Protein AF-A0A7S1MKC7-F1 (afdb_monomer_lite)

Foldseek 3Di:
DVQQVVQACVVQVVPPVHDQPDKDWDWDAPDPVFGKTKIWIDGPNHGDRQKIKIWGDDPDPDIHIHIGGWLVSHDDPVCPVVVVVPDGPVPPPPVVSLCVNLPDDDDDDDDAPLVVAPPVCNVVCVVVVHDHDPDDDPVVPDDDDDPVPVVVVVVLVVLLVVLQVQLVVCVVVLVLVSSLVSLVVSLVSVSNDPDDPLPCNLVSLLSNLVSCLSVLVLVSSLVSLVVSCSSPVLALSSLQSNLSSCVSVVVNVSSVVSNVSSVVSVVVVVVVVVD

pLDDT: mean 81.67, std 14.2, range [39.19, 98.0]

Secondary structure (DSSP, 8-state):
-HHHHHHHHHHHT--TTS----EEEEEEEEETTTTEEEEEEEETTEEEEEEEEEEEEETTTEEEEEEE--GGG---SSSTTGGG--S-GGGS-HHHHHHHHHSPPPPPP---GGGGS-GGGHHHHHHTT--------GGGT-SS-SSSHHHHHHHHHHHHHHHHHHHHHHHHTT-HHHHHHHHHHHHHHHTT--SS-GGGHHHHHHHHHHHHHHTT-HHHHHHHHHHHHHH-TT-HHHHHHHHHHHHHTT-HHHHHHHHHHHHHHHHHHHHHTT-

Sequence (275 aa):
FWSAKEAFVKARGDGLGFELNRAEFMFVCQDEAIPTYVATVAVDGKRTPQWRCFQERLGENHWATVARGPTDDVVDAYGEFTRTLTRPTSTIPFNIWEEELFKESPRFQVVPVGFLVPADDVPGFVATGGIPWAGPTESDATDVRVRTESEARLEIEKEISRLEEKGKEHLQQKEFVQALRCYTSALDLTQQDIRGAPSKRYHLFCKQAVCHLEMQDFESALVDANKALEIDEGNAEAYFQRGRALEGLGIYAQALESLQQARQRKRDDHGAASR

InterPro domains:
  IPR011990 Tetratricopeptide-like helical domain superfamily [G3DSA:1.25.40.10] (157-275)
  IPR011990 Tetratricopeptide-like helical domain superfamily [SSF48452] (163-270)
  IPR019734 Tetratricopeptide repeat [PF13181] (236-262)
  IPR019734 Tetratricopeptide repeat [PS50005] (236-269)
  IPR019734 Tetratricopeptide repeat [SM00028] (160-193)
  IPR019734 Tetratricopeptide repeat [SM00028] (202-235)
  IPR019734 Tetratricopeptide repeat [SM00028] (236-269)
  IPR037143 4'-phosphopantetheinyl transferase domain superfamily [G3DSA:3.90.470.20] (1-69)
  IPR037143 4'-phosphopantetheinyl transferase domain superfamily [SSF56214] (1-67)
  IPR051982 Ciliary Assembly and Mitochondrial Import [PTHR45984] (148-261)

Structure (mmCIF, N/CA/C/O backbone):
data_AF-A0A7S1MKC7-F1
#
_entry.id   AF-A0A7S1MKC7-F1
#
loop_
_atom_site.group_PDB
_atom_site.id
_atom_site.type_symbol
_atom_site.label_atom_id
_atom_site.label_alt_id
_atom_site.label_comp_id
_atom_site.label_asym_id
_atom_site.label_entity_id
_atom_site.label_seq_id
_atom_site.pdbx_PDB_ins_code
_atom_site.Cartn_x
_atom_site.Cartn_y
_atom_site.Cartn_z
_atom_site.occupancy
_atom_site.B_iso_or_equiv
_atom_site.auth_seq_id
_atom_site.auth_comp_id
_atom_site.auth_asym_id
_atom_site.auth_atom_id
_atom_site.pdbx_PDB_model_num
ATOM 1 N N . PHE A 1 1 ? -1.694 1.819 -20.627 1.00 73.19 1 PHE A N 1
ATOM 2 C CA . PHE A 1 1 ? -3.052 1.228 -20.525 1.00 73.19 1 PHE A CA 1
ATOM 3 C C . PHE A 1 1 ? -3.112 -0.230 -20.971 1.00 73.19 1 PHE A C 1
ATOM 5 O O . PHE A 1 1 ? -3.183 -1.080 -20.095 1.00 73.19 1 PHE A O 1
ATOM 12 N N . TRP A 1 2 ? -3.050 -0.556 -22.273 1.00 85.69 2 TRP A N 1
ATOM 13 C CA . TRP A 1 2 ? -3.208 -1.950 -22.737 1.00 85.69 2 TRP A CA 1
ATOM 14 C C . TRP A 1 2 ? -2.182 -2.917 -22.126 1.00 85.69 2 TRP A C 1
ATOM 16 O O . TRP A 1 2 ? -2.553 -3.981 -21.646 1.00 85.69 2 TRP A O 1
ATOM 26 N N . SER A 1 3 ? -0.911 -2.509 -22.040 1.00 89.94 3 SER A N 1
ATOM 27 C CA . SER A 1 3 ? 0.148 -3.317 -21.419 1.00 89.94 3 SER A CA 1
ATOM 28 C C . SER A 1 3 ? -0.103 -3.627 -19.938 1.00 89.94 3 SER A C 1
ATOM 30 O O . SER A 1 3 ? 0.253 -4.708 -19.487 1.00 89.94 3 SER A O 1
ATOM 32 N N . ALA A 1 4 ? -0.743 -2.723 -19.187 1.00 90.12 4 ALA A N 1
ATOM 33 C CA . ALA A 1 4 ? -1.075 -2.944 -17.778 1.00 90.12 4 ALA A CA 1
ATOM 34 C C . ALA A 1 4 ? -2.212 -3.951 -17.611 1.00 90.12 4 ALA A C 1
ATOM 36 O O . ALA A 1 4 ? -2.109 -4.851 -16.783 1.00 90.12 4 ALA A O 1
ATOM 37 N N . LYS A 1 5 ? -3.244 -3.857 -18.459 1.00 90.56 5 LYS A N 1
ATOM 38 C CA . LYS A 1 5 ? -4.303 -4.866 -18.534 1.00 90.56 5 LYS A CA 1
ATOM 39 C C . LYS A 1 5 ? -3.722 -6.240 -18.875 1.00 90.56 5 LYS A C 1
ATOM 41 O O . LYS A 1 5 ? -4.001 -7.197 -18.168 1.00 90.56 5 LYS A O 1
ATOM 46 N N . GLU A 1 6 ? -2.869 -6.333 -19.893 1.00 91.38 6 GLU A N 1
ATOM 47 C CA . GLU A 1 6 ? -2.219 -7.595 -20.269 1.00 91.38 6 GLU A CA 1
ATOM 48 C C . GLU A 1 6 ? -1.323 -8.157 -19.158 1.00 91.38 6 GLU A C 1
ATOM 50 O O . GLU A 1 6 ? -1.375 -9.351 -18.882 1.00 91.38 6 GLU A O 1
ATOM 55 N N . ALA A 1 7 ? -0.525 -7.314 -18.499 1.00 92.19 7 ALA A N 1
ATOM 56 C CA . ALA A 1 7 ? 0.330 -7.745 -17.397 1.00 92.19 7 ALA A CA 1
ATOM 57 C C . ALA A 1 7 ? -0.492 -8.258 -16.204 1.00 92.19 7 ALA A C 1
ATOM 59 O O . ALA A 1 7 ? -0.194 -9.326 -15.679 1.00 92.19 7 ALA A O 1
ATOM 60 N N . PHE A 1 8 ? -1.540 -7.530 -15.808 1.00 92.06 8 PHE A N 1
ATOM 61 C CA . PHE A 1 8 ? -2.418 -7.893 -14.693 1.00 92.06 8 PHE A CA 1
ATOM 62 C C . PHE A 1 8 ? -3.155 -9.214 -14.942 1.00 92.06 8 PHE A C 1
ATOM 64 O O . PHE A 1 8 ? -3.084 -10.125 -14.123 1.00 92.06 8 PHE A O 1
ATOM 71 N N . VAL A 1 9 ? -3.793 -9.343 -16.108 1.00 90.06 9 VAL A N 1
ATOM 72 C CA . VAL A 1 9 ? -4.540 -10.542 -16.518 1.00 90.06 9 VAL A CA 1
ATOM 73 C C . VAL A 1 9 ? -3.622 -11.765 -16.581 1.00 90.06 9 VAL A C 1
ATOM 75 O O . VAL A 1 9 ? -3.964 -12.824 -16.061 1.00 90.06 9 VAL A O 1
ATOM 78 N N . LYS A 1 10 ? -2.418 -11.620 -17.153 1.00 89.19 10 LYS A N 1
ATOM 79 C CA . LYS A 1 10 ? -1.430 -12.711 -17.214 1.00 89.19 10 LYS A CA 1
ATOM 80 C C . LYS A 1 10 ? -0.893 -13.096 -15.842 1.00 89.19 10 LYS A C 1
ATOM 82 O O . LYS A 1 10 ? -0.708 -14.280 -15.593 1.00 89.19 10 LYS A O 1
ATOM 87 N N . ALA A 1 11 ? -0.644 -12.121 -14.970 1.00 89.69 11 ALA A N 1
ATOM 88 C CA . ALA A 1 11 ? -0.171 -12.383 -13.615 1.00 89.69 11 ALA A CA 1
ATOM 89 C C . ALA A 1 11 ? -1.221 -13.120 -12.771 1.00 89.69 11 ALA A C 1
ATOM 91 O O . ALA A 1 11 ? -0.857 -13.966 -11.960 1.00 89.69 11 ALA A O 1
ATOM 92 N N . ARG A 1 12 ? -2.510 -12.829 -12.983 1.00 88.44 12 ARG A N 1
ATOM 93 C CA . ARG A 1 12 ? -3.622 -13.538 -12.338 1.00 88.44 12 ARG A CA 1
ATOM 94 C C . ARG A 1 12 ? -3.949 -14.876 -12.981 1.00 88.44 12 ARG A C 1
ATOM 96 O O . ARG A 1 12 ? -4.497 -15.723 -12.302 1.00 88.44 12 ARG A O 1
ATOM 103 N N . GLY A 1 13 ? -3.636 -15.078 -14.258 1.00 83.75 13 GLY A N 1
ATOM 104 C CA . GLY A 1 13 ? -4.074 -16.268 -14.991 1.00 83.75 13 GLY A CA 1
ATOM 105 C C . GLY A 1 13 ? -5.531 -16.193 -15.463 1.00 83.75 13 GLY A C 1
ATOM 106 O O . GLY A 1 13 ? -6.111 -17.217 -15.821 1.00 83.75 13 GLY A O 1
ATOM 107 N N . ASP A 1 14 ? -6.111 -14.987 -15.527 1.00 79.69 14 ASP A N 1
ATOM 108 C CA . ASP A 1 14 ? -7.452 -14.739 -16.069 1.00 79.69 14 ASP A CA 1
ATOM 109 C C . ASP A 1 14 ? -7.441 -14.990 -17.600 1.00 79.69 14 ASP A C 1
ATOM 111 O O . ASP A 1 14 ? -7.317 -14.085 -18.422 1.00 79.69 14 ASP A O 1
ATOM 115 N N . GLY A 1 15 ? -7.453 -16.259 -18.011 1.00 66.81 15 GLY A N 1
ATOM 116 C CA . GLY A 1 15 ? -7.482 -16.671 -19.415 1.00 66.81 15 GLY A CA 1
ATOM 117 C C . GLY A 1 15 ? -8.884 -16.592 -20.028 1.00 66.81 15 GLY A C 1
ATOM 118 O O . GLY A 1 15 ? -9.810 -16.023 -19.463 1.00 66.81 15 GLY A O 1
ATOM 119 N N . LEU A 1 16 ? -9.082 -17.258 -21.171 1.00 58.31 16 LEU A N 1
ATOM 120 C CA . LEU A 1 16 ? -10.383 -17.331 -21.866 1.00 58.31 16 LEU A CA 1
ATOM 121 C C . LEU A 1 16 ? -11.520 -17.972 -21.037 1.00 58.31 16 LEU A C 1
ATOM 123 O O . LEU A 1 16 ? -12.669 -17.930 -21.465 1.00 58.31 16 LEU A O 1
ATOM 127 N N . GLY A 1 17 ? -11.208 -18.597 -19.896 1.00 55.75 17 GLY A N 1
ATOM 128 C CA . GLY A 1 17 ? -12.168 -19.294 -19.033 1.00 55.75 17 GLY A CA 1
ATOM 129 C C . GLY A 1 17 ? -12.668 -18.498 -17.823 1.00 55.75 17 GLY A C 1
ATOM 130 O O . GLY A 1 17 ? -13.552 -18.992 -17.129 1.00 55.75 17 GLY A O 1
ATOM 131 N N . PHE A 1 18 ? -12.127 -17.303 -17.558 1.00 60.66 18 PHE A N 1
ATOM 132 C CA . PHE A 1 18 ? -12.516 -16.471 -16.416 1.00 60.66 18 PHE A CA 1
ATOM 133 C C . PHE A 1 18 ? -12.907 -15.071 -16.891 1.00 60.66 18 PHE A C 1
ATOM 135 O O . PHE A 1 18 ? -12.128 -14.376 -17.541 1.00 60.66 18 PHE A O 1
ATOM 142 N N . GLU A 1 19 ? -14.143 -14.664 -16.598 1.00 62.50 19 GLU A N 1
ATOM 143 C CA . GLU A 1 19 ? -14.672 -13.370 -17.029 1.00 62.50 19 GLU A CA 1
ATOM 144 C C . GLU A 1 19 ? -14.185 -12.248 -16.102 1.00 62.50 19 GLU A C 1
ATOM 146 O O . GLU A 1 19 ? -14.662 -12.089 -14.980 1.00 62.50 19 GLU A O 1
ATOM 151 N N . LEU A 1 20 ? -13.244 -11.439 -16.593 1.00 73.69 20 LEU A N 1
ATOM 152 C CA . LEU A 1 20 ? -12.899 -10.143 -16.009 1.00 73.69 20 LEU A CA 1
ATOM 153 C C . LEU A 1 20 ? -13.753 -9.057 -16.679 1.00 73.69 20 LEU A C 1
ATOM 155 O O . LEU A 1 20 ? -13.438 -8.610 -17.783 1.00 73.69 20 LEU A O 1
ATOM 159 N N . ASN A 1 21 ? -14.831 -8.633 -16.016 1.00 79.81 21 ASN A N 1
ATOM 160 C CA . ASN A 1 21 ? -15.791 -7.679 -16.582 1.00 79.81 21 ASN A CA 1
ATOM 161 C C . ASN A 1 21 ? -15.216 -6.261 -16.690 1.00 79.81 21 ASN A C 1
ATOM 163 O O . ASN A 1 21 ? -15.294 -5.633 -17.750 1.00 79.81 21 ASN A O 1
ATOM 167 N N . ARG A 1 22 ? -14.625 -5.742 -15.606 1.00 85.31 22 ARG A N 1
ATOM 168 C CA . ARG A 1 22 ? -14.012 -4.409 -15.588 1.00 85.31 22 ARG A CA 1
ATOM 169 C C . ARG A 1 22 ? -12.753 -4.385 -14.732 1.00 85.31 22 ARG A C 1
ATOM 171 O O . ARG A 1 22 ? -12.793 -4.690 -13.545 1.00 85.31 22 ARG A O 1
ATOM 178 N N . ALA A 1 23 ? -11.658 -3.912 -15.321 1.00 89.25 23 ALA A N 1
ATOM 179 C CA . ALA A 1 23 ? -10.443 -3.544 -14.602 1.00 89.25 23 ALA A CA 1
ATOM 180 C C . ALA A 1 23 ? -10.098 -2.077 -14.870 1.00 89.25 23 ALA A C 1
ATO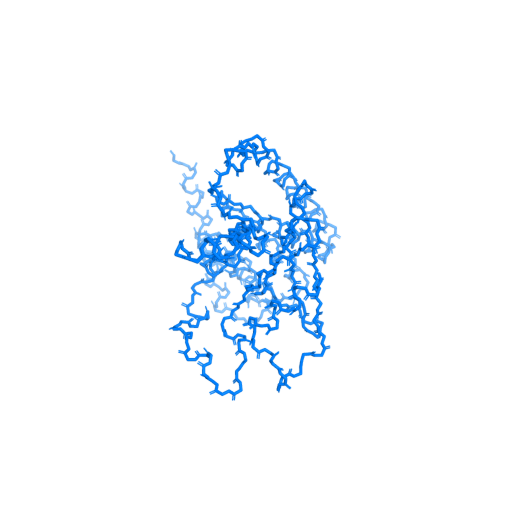M 182 O O . ALA A 1 23 ? -10.010 -1.639 -16.019 1.00 89.25 23 ALA A O 1
ATOM 183 N N . GLU A 1 24 ? -9.906 -1.322 -13.798 1.00 91.31 24 GLU A N 1
ATOM 184 C CA . GLU A 1 24 ? -9.595 0.101 -13.822 1.00 91.31 24 GLU A CA 1
ATOM 185 C C . GLU A 1 24 ? -8.183 0.320 -13.299 1.00 91.31 24 GLU A C 1
ATOM 187 O O . GLU A 1 24 ? -7.820 -0.200 -12.246 1.00 91.31 24 GLU A O 1
ATOM 192 N N . PHE A 1 25 ? -7.395 1.107 -14.027 1.00 90.50 25 PHE A N 1
ATOM 193 C CA . PHE A 1 25 ? -6.001 1.382 -13.697 1.00 90.50 25 PHE A CA 1
ATOM 194 C C . PHE A 1 25 ? -5.823 2.878 -13.458 1.00 90.50 25 PHE A C 1
ATOM 196 O O . PHE A 1 25 ? -6.076 3.684 -14.356 1.00 90.50 25 PHE A O 1
ATOM 203 N N . MET A 1 26 ? -5.366 3.248 -12.265 1.00 86.69 26 MET A N 1
ATOM 204 C CA . MET A 1 26 ? -5.057 4.636 -11.920 1.00 86.69 26 MET A CA 1
ATOM 205 C C . MET A 1 26 ? -3.547 4.842 -11.950 1.00 86.69 26 MET A C 1
ATOM 207 O O . MET A 1 26 ? -2.857 4.368 -11.053 1.00 86.69 26 MET A O 1
ATOM 211 N N . PHE A 1 27 ? -3.043 5.538 -12.970 1.00 84.19 27 PHE A N 1
ATOM 212 C CA . PHE A 1 27 ? -1.611 5.783 -13.155 1.00 84.19 27 PHE A CA 1
ATOM 213 C C . PHE A 1 27 ? -1.150 7.045 -12.427 1.00 84.19 27 PHE A C 1
ATOM 215 O O . PHE A 1 27 ? -1.780 8.096 -12.527 1.00 84.19 27 PHE A O 1
ATOM 222 N N . VAL A 1 28 ? -0.001 6.940 -11.768 1.00 80.50 28 VAL A N 1
ATOM 223 C CA . VAL A 1 28 ? 0.743 8.044 -11.163 1.00 80.50 28 VAL A CA 1
ATOM 224 C C . VAL A 1 28 ? 2.126 8.075 -11.805 1.00 80.50 28 VAL A C 1
ATOM 226 O O . VAL A 1 28 ? 2.822 7.057 -11.806 1.00 80.50 28 VAL A O 1
ATOM 229 N N . CYS A 1 29 ? 2.500 9.218 -12.383 1.00 78.94 29 CYS A N 1
ATOM 230 C CA . CYS A 1 29 ? 3.838 9.436 -12.934 1.00 78.94 29 CYS A CA 1
ATOM 231 C C . CYS A 1 29 ? 4.865 9.432 -11.793 1.00 78.94 29 CYS A C 1
ATOM 233 O O . CYS A 1 29 ? 4.630 10.079 -10.775 1.00 78.94 29 CYS A O 1
ATOM 235 N N . GLN A 1 30 ? 5.957 8.686 -11.948 1.00 72.88 30 GLN A N 1
ATOM 236 C CA . GLN A 1 30 ? 7.070 8.645 -10.991 1.00 72.88 30 GLN A CA 1
ATOM 237 C C . GLN A 1 30 ? 8.229 9.544 -11.433 1.00 72.88 30 GLN A C 1
ATOM 239 O O . GLN A 1 30 ? 8.859 10.187 -10.601 1.00 72.88 30 GLN A O 1
ATOM 244 N N . ASP A 1 31 ? 8.491 9.609 -12.739 1.00 66.88 31 ASP A N 1
ATOM 245 C CA . ASP A 1 31 ? 9.565 10.405 -13.332 1.00 66.88 31 ASP A CA 1
ATOM 246 C C . ASP A 1 31 ? 9.070 11.000 -14.661 1.00 66.88 31 ASP A C 1
ATOM 248 O O . ASP A 1 31 ? 8.646 10.276 -15.566 1.00 66.88 31 ASP A O 1
ATOM 252 N N . GLU A 1 32 ? 9.076 12.331 -14.764 1.00 61.53 32 GLU A N 1
ATOM 253 C CA . GLU A 1 32 ? 8.658 13.049 -15.975 1.00 61.53 32 GLU A CA 1
ATOM 254 C C . GLU A 1 32 ? 9.766 13.126 -17.034 1.00 61.53 32 GLU A C 1
ATOM 256 O O . GLU A 1 32 ? 9.467 13.264 -18.222 1.00 61.53 32 GLU A O 1
ATOM 261 N N . ALA A 1 33 ? 11.037 13.012 -16.634 1.00 59.72 33 ALA A N 1
ATOM 262 C CA . ALA A 1 33 ? 12.168 13.003 -17.557 1.00 59.72 33 ALA A CA 1
ATOM 263 C C . ALA A 1 33 ? 12.266 11.660 -18.294 1.00 59.72 33 ALA A C 1
ATOM 265 O O . ALA A 1 33 ? 12.606 11.620 -19.479 1.00 59.72 33 ALA A O 1
ATOM 266 N N . ILE A 1 34 ? 11.924 10.563 -17.612 1.00 64.38 34 ILE A N 1
ATOM 267 C CA . ILE A 1 34 ? 11.809 9.221 -18.190 1.00 64.38 34 ILE A CA 1
ATOM 268 C C . ILE A 1 34 ? 10.432 8.673 -17.809 1.00 64.38 34 ILE A C 1
ATOM 270 O O . ILE A 1 34 ? 10.286 8.190 -16.687 1.00 64.38 34 ILE A O 1
ATOM 274 N N . PRO A 1 35 ? 9.435 8.715 -18.718 1.00 67.06 35 PRO A N 1
ATOM 275 C CA . PRO A 1 35 ? 8.045 8.403 -18.400 1.00 67.06 35 PRO A CA 1
ATOM 276 C C . PRO A 1 35 ? 7.887 7.008 -17.790 1.00 67.06 35 PRO A C 1
ATOM 278 O O . PRO A 1 35 ? 7.798 5.994 -18.492 1.00 67.06 35 PRO A O 1
ATOM 281 N N . THR A 1 36 ? 7.838 6.974 -16.465 1.00 77.56 36 THR A N 1
ATOM 282 C CA . THR A 1 36 ? 7.609 5.781 -15.658 1.00 77.56 36 THR A CA 1
ATOM 283 C C . THR A 1 36 ? 6.367 6.010 -14.824 1.00 77.56 36 THR A C 1
ATOM 285 O O . THR A 1 36 ? 6.152 7.088 -14.268 1.00 77.56 36 THR A O 1
ATOM 288 N N . TYR A 1 37 ? 5.508 5.000 -14.767 1.00 81.88 37 TYR A N 1
ATOM 289 C CA . TYR A 1 37 ? 4.229 5.104 -14.085 1.00 81.88 37 TYR A CA 1
ATOM 290 C C . TYR A 1 37 ? 4.025 3.922 -13.159 1.00 81.88 37 TYR A C 1
ATOM 292 O O . TYR A 1 37 ? 4.312 2.777 -13.510 1.00 81.88 37 TYR A O 1
ATOM 300 N N . VAL A 1 38 ? 3.444 4.197 -11.999 1.00 86.62 38 VAL A N 1
ATOM 301 C CA . VAL A 1 38 ? 2.898 3.172 -11.114 1.00 86.62 38 VAL A CA 1
ATOM 302 C C . VAL A 1 38 ? 1.386 3.260 -11.187 1.00 86.62 38 VAL A C 1
ATOM 304 O O . VAL A 1 38 ? 0.817 4.339 -11.038 1.00 86.62 38 VAL A O 1
ATOM 307 N N . ALA A 1 39 ? 0.730 2.128 -11.418 1.00 88.25 39 ALA A N 1
ATOM 308 C CA . ALA A 1 39 ? -0.717 2.027 -11.419 1.00 88.25 39 ALA A CA 1
ATOM 309 C C . ALA A 1 39 ? -1.239 1.159 -10.276 1.00 88.25 39 ALA A C 1
ATOM 311 O O . ALA A 1 39 ? -0.726 0.065 -10.028 1.00 88.25 39 ALA A O 1
ATOM 312 N N . THR A 1 40 ? -2.289 1.642 -9.613 1.00 89.31 40 THR A N 1
ATOM 313 C CA . THR A 1 40 ? -3.167 0.813 -8.776 1.00 89.31 40 THR A CA 1
ATOM 314 C C . THR A 1 40 ? -4.308 0.256 -9.613 1.00 89.31 40 THR A C 1
ATOM 316 O O . THR A 1 40 ? -4.645 0.811 -10.663 1.00 89.31 40 THR A O 1
ATOM 319 N N . VAL A 1 41 ? -4.888 -0.851 -9.147 1.00 91.12 41 VAL A N 1
ATOM 320 C CA . VAL A 1 41 ? -5.959 -1.559 -9.851 1.00 91.12 41 VAL A CA 1
ATOM 321 C C . VAL A 1 41 ? -7.238 -1.564 -9.011 1.00 91.12 41 VAL A C 1
ATOM 323 O O . VAL A 1 41 ? -7.201 -1.655 -7.779 1.00 91.12 41 VAL A O 1
ATOM 326 N N . ALA A 1 42 ? -8.379 -1.447 -9.683 1.00 88.38 42 ALA A N 1
ATOM 327 C CA . ALA A 1 42 ? -9.684 -1.797 -9.144 1.00 88.38 42 ALA A CA 1
ATOM 328 C C . ALA A 1 42 ? -10.387 -2.766 -10.100 1.00 88.38 42 ALA A C 1
ATOM 330 O O . ALA A 1 42 ? -10.377 -2.559 -11.313 1.00 88.38 42 ALA A O 1
ATOM 331 N N . VAL A 1 43 ? -10.994 -3.818 -9.555 1.00 88.50 43 VAL A N 1
ATOM 332 C CA . VAL A 1 43 ? -11.759 -4.815 -10.312 1.00 88.50 43 VAL A CA 1
ATOM 333 C C . VAL A 1 43 ? -13.223 -4.669 -9.938 1.00 88.50 43 VAL A C 1
ATOM 335 O O . VAL A 1 43 ? -13.560 -4.675 -8.755 1.00 88.50 43 VAL A O 1
ATOM 338 N N . ASP A 1 44 ? -14.077 -4.463 -10.938 1.00 87.62 44 ASP A N 1
ATOM 339 C CA . ASP A 1 44 ? -15.522 -4.264 -10.767 1.00 87.62 44 ASP A CA 1
ATOM 340 C C . ASP A 1 44 ? -15.870 -3.191 -9.712 1.00 87.62 44 ASP A C 1
ATOM 342 O O . ASP A 1 44 ? -16.803 -3.318 -8.922 1.00 87.62 44 ASP A O 1
ATOM 346 N N . GLY A 1 45 ? -15.081 -2.110 -9.685 1.00 81.75 45 GLY A N 1
ATOM 347 C CA . GLY A 1 45 ? -15.232 -0.988 -8.750 1.00 81.75 45 GLY A CA 1
ATOM 348 C C . GLY A 1 45 ? -14.648 -1.227 -7.352 1.00 81.75 45 GLY A C 1
ATOM 349 O O . GLY A 1 45 ? -14.596 -0.295 -6.546 1.00 81.75 45 GLY A O 1
ATOM 350 N N . LYS A 1 46 ? -14.155 -2.434 -7.048 1.00 84.38 46 LYS A N 1
ATOM 351 C CA . LYS A 1 46 ? -13.478 -2.746 -5.786 1.00 84.38 46 LYS A CA 1
ATOM 352 C C . LYS A 1 46 ? -11.972 -2.545 -5.929 1.00 84.38 46 LYS A C 1
ATOM 354 O O . LYS A 1 46 ? -11.327 -3.165 -6.771 1.00 84.38 46 LYS A O 1
ATOM 359 N N . ARG A 1 47 ? -11.390 -1.697 -5.076 1.00 84.38 47 ARG A N 1
ATOM 360 C CA . ARG A 1 47 ? -9.933 -1.496 -5.039 1.00 84.38 47 ARG A CA 1
ATOM 361 C C . ARG A 1 47 ? -9.216 -2.784 -4.645 1.00 84.38 47 ARG A C 1
ATOM 363 O O . ARG A 1 47 ? -9.608 -3.444 -3.684 1.00 84.38 47 ARG A O 1
ATOM 370 N N . THR A 1 48 ? -8.121 -3.074 -5.337 1.00 87.31 48 THR A N 1
ATOM 371 C CA . THR A 1 48 ? -7.227 -4.195 -5.042 1.00 87.31 48 THR A CA 1
ATOM 372 C C . THR A 1 48 ? -5.865 -3.639 -4.608 1.00 87.31 48 THR A C 1
ATOM 374 O O . THR A 1 48 ? -4.947 -3.553 -5.425 1.00 87.31 48 THR A O 1
ATOM 377 N N . PRO A 1 49 ? -5.710 -3.204 -3.339 1.00 79.75 49 PRO A N 1
ATOM 378 C CA . PRO A 1 49 ? -4.505 -2.505 -2.871 1.00 79.75 49 PRO A CA 1
ATOM 379 C C . PRO A 1 49 ? -3.249 -3.386 -2.881 1.00 79.75 49 PRO A C 1
ATOM 381 O O . PRO A 1 49 ? -2.136 -2.874 -2.836 1.00 79.75 49 PRO A O 1
ATOM 384 N N . GLN A 1 50 ? -3.430 -4.704 -2.965 1.00 87.81 50 GLN A N 1
ATOM 385 C CA . GLN A 1 50 ? -2.351 -5.682 -3.054 1.00 87.81 50 GLN A CA 1
ATOM 386 C C . GLN A 1 50 ? -1.810 -5.857 -4.482 1.00 87.81 50 GLN A C 1
ATOM 388 O O . GLN A 1 50 ? -0.896 -6.647 -4.679 1.00 87.81 50 GLN A O 1
ATOM 393 N N . TRP A 1 51 ? -2.347 -5.119 -5.462 1.00 91.62 51 TRP A N 1
ATOM 394 C CA . TRP A 1 51 ? -1.876 -5.117 -6.844 1.00 91.62 51 TRP A CA 1
ATOM 395 C C . TRP A 1 51 ? -1.246 -3.783 -7.231 1.00 91.62 51 TRP A C 1
ATOM 397 O O . TRP A 1 51 ? -1.821 -2.710 -7.025 1.00 91.62 51 TRP A O 1
ATOM 407 N N . ARG A 1 52 ? -0.080 -3.863 -7.872 1.00 91.50 52 ARG A N 1
ATOM 408 C CA . ARG A 1 52 ? 0.647 -2.723 -8.442 1.00 91.50 52 ARG A CA 1
ATOM 409 C C . ARG A 1 52 ? 1.115 -3.068 -9.851 1.00 91.50 52 ARG A C 1
ATOM 411 O O . ARG A 1 52 ? 1.584 -4.175 -10.103 1.00 91.50 52 ARG A O 1
ATOM 418 N N . CYS A 1 53 ? 1.008 -2.114 -10.769 1.00 91.50 53 CYS A N 1
ATOM 419 C CA . CYS A 1 53 ? 1.557 -2.222 -12.119 1.00 91.50 53 CYS A CA 1
ATOM 420 C C . CYS A 1 53 ? 2.654 -1.173 -12.314 1.00 91.50 53 CYS A C 1
ATOM 422 O O . CYS A 1 53 ? 2.386 0.018 -12.190 1.00 91.50 53 CYS A O 1
ATOM 424 N N . PHE A 1 54 ? 3.864 -1.604 -12.654 1.00 90.19 54 PHE A N 1
ATOM 425 C CA . PHE A 1 54 ? 5.010 -0.745 -12.951 1.00 90.19 54 PHE A CA 1
ATOM 426 C C . PHE A 1 54 ? 5.178 -0.662 -14.456 1.00 90.19 54 PHE A C 1
ATOM 428 O O . PHE A 1 54 ? 5.439 -1.678 -15.095 1.00 90.19 54 PHE A O 1
ATOM 435 N N . GLN A 1 55 ? 5.000 0.521 -15.026 1.00 88.69 55 GLN A N 1
ATOM 436 C CA . GLN A 1 55 ? 5.043 0.741 -16.461 1.00 88.69 55 GLN A CA 1
ATOM 437 C C . GLN A 1 55 ? 6.238 1.624 -16.830 1.00 88.69 55 GLN A C 1
ATOM 439 O O . GLN A 1 55 ? 6.395 2.718 -16.296 1.00 88.69 55 GLN A O 1
ATOM 444 N N . GLU A 1 56 ? 7.043 1.153 -17.780 1.00 86.88 56 GLU A N 1
ATOM 445 C CA . GLU A 1 56 ? 8.227 1.843 -18.299 1.00 86.88 56 GLU A CA 1
ATOM 446 C C . GLU A 1 56 ? 8.115 1.991 -19.819 1.00 86.88 56 GLU A C 1
ATOM 448 O O . GLU A 1 56 ? 7.713 1.054 -20.523 1.00 86.88 56 GLU A O 1
ATOM 453 N N . ARG A 1 57 ? 8.448 3.179 -20.331 1.00 83.25 57 ARG A N 1
ATOM 454 C CA . ARG A 1 57 ? 8.521 3.438 -21.770 1.00 83.25 57 ARG A CA 1
ATOM 455 C C . ARG A 1 57 ? 9.851 2.935 -22.328 1.00 83.25 57 ARG A C 1
ATOM 457 O O . ARG A 1 57 ? 10.910 3.326 -21.854 1.00 83.25 57 ARG A O 1
ATOM 464 N N . LEU A 1 58 ? 9.792 2.119 -23.377 1.00 81.38 58 LEU A N 1
ATOM 465 C CA . LEU A 1 58 ? 10.956 1.577 -24.077 1.00 81.38 58 LEU A CA 1
ATOM 466 C C . LEU A 1 58 ? 11.103 2.265 -25.440 1.00 81.38 58 LEU A C 1
ATOM 468 O O . LEU A 1 58 ? 10.388 1.963 -26.400 1.00 81.38 58 LEU A O 1
ATOM 472 N N . GLY A 1 59 ? 12.021 3.227 -25.524 1.00 72.25 59 GLY A N 1
ATOM 473 C CA . GLY A 1 59 ? 12.203 4.050 -26.721 1.00 72.25 59 GLY A CA 1
ATOM 474 C C . GLY A 1 59 ? 10.955 4.871 -27.069 1.00 72.25 59 GLY A C 1
ATOM 475 O O . GLY A 1 59 ? 10.212 5.321 -26.197 1.00 72.25 59 GLY A O 1
ATOM 476 N N . GLU A 1 60 ? 10.705 5.087 -28.359 1.00 72.00 60 GLU A N 1
ATOM 477 C CA . GLU A 1 60 ? 9.635 5.998 -28.778 1.00 72.00 60 GLU A CA 1
ATOM 478 C C . GLU A 1 60 ? 8.234 5.381 -28.677 1.00 72.00 60 GLU A C 1
ATOM 480 O O . GLU A 1 60 ? 7.313 6.064 -28.232 1.00 72.00 60 GLU A O 1
ATOM 485 N N . ASN A 1 61 ? 8.063 4.100 -29.023 1.00 78.50 61 ASN A N 1
ATOM 486 C CA . ASN A 1 61 ? 6.733 3.518 -29.267 1.00 78.50 61 ASN A CA 1
ATOM 487 C C . ASN A 1 61 ? 6.413 2.252 -28.461 1.00 78.50 61 ASN A C 1
ATOM 489 O O . ASN A 1 61 ? 5.346 1.668 -28.653 1.00 78.50 61 ASN A O 1
ATOM 493 N N . HIS A 1 62 ? 7.295 1.819 -27.562 1.00 82.00 62 HIS A N 1
ATOM 494 C CA . HIS A 1 62 ? 7.082 0.592 -26.798 1.00 82.00 62 HIS A CA 1
ATOM 495 C C . HIS A 1 62 ? 6.890 0.882 -25.314 1.00 82.00 62 HIS A C 1
ATOM 497 O O . HIS A 1 62 ? 7.375 1.874 -24.773 1.00 82.00 62 HIS A O 1
ATOM 503 N N . TRP A 1 63 ? 6.161 -0.013 -24.657 1.00 86.50 63 TRP A N 1
ATOM 504 C CA . TRP A 1 63 ? 5.904 0.030 -23.227 1.00 86.50 63 TRP A CA 1
ATOM 505 C C . TRP A 1 63 ? 6.053 -1.369 -22.662 1.00 86.50 63 TRP A C 1
ATOM 507 O O . TRP A 1 63 ? 5.468 -2.316 -23.190 1.00 86.50 63 TRP A O 1
ATOM 517 N N . ALA A 1 64 ? 6.780 -1.480 -21.561 1.00 88.75 64 ALA A N 1
ATOM 518 C CA . ALA A 1 64 ? 6.782 -2.671 -20.734 1.00 88.75 64 ALA A CA 1
ATOM 519 C C . ALA A 1 64 ? 5.960 -2.415 -19.475 1.00 88.75 64 ALA A C 1
ATOM 521 O O . ALA A 1 64 ? 5.846 -1.286 -18.992 1.00 88.75 64 ALA A O 1
ATOM 522 N N . THR A 1 65 ? 5.315 -3.457 -18.958 1.00 91.62 65 THR A N 1
ATOM 523 C CA . THR A 1 65 ? 4.597 -3.366 -17.689 1.00 91.62 65 THR A CA 1
ATOM 524 C C . THR A 1 65 ? 4.800 -4.631 -16.879 1.00 91.62 65 THR A C 1
ATOM 526 O O . THR A 1 65 ? 4.592 -5.729 -17.387 1.00 91.62 65 THR A O 1
ATOM 529 N N . VAL A 1 66 ? 5.192 -4.463 -15.620 1.00 91.31 66 VAL A N 1
ATOM 530 C CA . VAL A 1 66 ? 5.285 -5.534 -14.627 1.00 91.31 66 VAL A CA 1
ATOM 531 C C . VAL A 1 66 ? 4.100 -5.393 -13.689 1.00 91.31 66 VAL A C 1
ATOM 533 O O . VAL A 1 66 ? 3.975 -4.376 -13.011 1.00 91.31 66 VAL A O 1
ATOM 536 N N . ALA A 1 67 ? 3.233 -6.398 -13.639 1.00 92.75 67 ALA A N 1
ATOM 537 C CA . ALA A 1 67 ? 2.206 -6.490 -12.610 1.00 92.75 67 ALA A CA 1
ATOM 538 C C . ALA A 1 67 ? 2.734 -7.336 -11.450 1.00 92.75 67 ALA A C 1
ATOM 540 O O . ALA A 1 67 ? 3.317 -8.398 -11.667 1.00 92.75 67 ALA A O 1
ATOM 541 N N . ARG A 1 68 ? 2.527 -6.860 -10.226 1.00 91.81 68 ARG A N 1
ATOM 542 C CA . ARG A 1 68 ? 2.827 -7.587 -8.994 1.00 91.81 68 ARG A CA 1
ATOM 543 C C . ARG A 1 68 ? 1.568 -7.669 -8.155 1.00 91.81 68 ARG A C 1
ATOM 545 O O . ARG A 1 68 ? 0.851 -6.676 -8.027 1.00 91.81 68 ARG A O 1
ATOM 552 N N . GLY A 1 69 ? 1.329 -8.846 -7.600 1.00 92.06 69 GLY A N 1
ATOM 553 C CA . GLY A 1 69 ? 0.156 -9.134 -6.798 1.00 92.06 69 GLY A CA 1
ATOM 554 C C . GLY A 1 69 ? 0.295 -10.450 -6.046 1.00 92.06 69 GLY A C 1
ATOM 555 O O . GLY A 1 69 ? 1.245 -11.201 -6.293 1.00 92.06 69 GLY A O 1
ATOM 556 N N . PRO A 1 70 ? -0.612 -10.708 -5.096 1.00 91.56 70 PRO A N 1
ATOM 557 C CA . PRO A 1 70 ? -0.568 -11.897 -4.270 1.00 91.56 70 PRO A CA 1
ATOM 558 C C . PRO A 1 70 ? -0.804 -13.146 -5.118 1.00 91.56 70 PRO A C 1
ATOM 560 O O . PRO A 1 70 ? -1.648 -13.176 -6.011 1.00 91.56 70 PRO A O 1
ATOM 563 N N . THR A 1 71 ? -0.075 -14.206 -4.790 1.00 89.88 71 THR A N 1
ATOM 564 C CA . THR A 1 71 ? -0.264 -15.531 -5.394 1.00 89.88 71 THR A CA 1
ATOM 565 C C . THR A 1 71 ? -1.624 -16.136 -5.048 1.00 89.88 71 THR A C 1
ATOM 567 O O . THR A 1 71 ? -2.131 -16.950 -5.809 1.00 89.88 71 THR A O 1
ATOM 570 N N . ASP A 1 72 ? -2.236 -15.708 -3.940 1.00 87.94 72 ASP A N 1
ATOM 571 C CA . ASP A 1 72 ? -3.576 -16.133 -3.523 1.00 87.94 72 ASP A CA 1
ATOM 572 C C . ASP A 1 72 ? -4.686 -15.649 -4.488 1.00 87.94 72 ASP A C 1
ATOM 574 O O . ASP A 1 72 ? -5.752 -16.256 -4.538 1.00 87.94 72 ASP A O 1
ATOM 578 N N . ASP A 1 73 ? -4.429 -14.603 -5.289 1.00 87.56 73 ASP A N 1
ATOM 579 C CA . ASP A 1 73 ? -5.361 -14.087 -6.308 1.00 87.56 73 ASP A CA 1
ATOM 580 C C . ASP A 1 73 ? -5.207 -14.782 -7.674 1.00 87.56 73 ASP A C 1
ATOM 582 O O . ASP A 1 73 ? -5.912 -14.439 -8.627 1.00 87.56 73 ASP A O 1
ATOM 586 N N . VAL A 1 74 ? -4.266 -15.724 -7.799 1.00 88.25 74 VAL A N 1
ATOM 587 C CA . VAL A 1 74 ? -4.024 -16.455 -9.045 1.00 88.25 74 VAL A CA 1
ATOM 588 C C . VAL A 1 74 ? -5.151 -17.449 -9.291 1.00 88.25 74 VAL A C 1
ATOM 590 O O . VAL A 1 74 ? -5.474 -18.291 -8.455 1.00 88.25 74 VAL A O 1
ATOM 593 N N . VAL A 1 75 ? -5.702 -17.383 -10.493 1.00 84.38 75 VAL A N 1
ATOM 594 C CA . VAL A 1 75 ? -6.748 -18.249 -11.001 1.00 84.38 75 VAL A CA 1
ATOM 595 C C . VAL A 1 75 ? -6.160 -19.154 -12.079 1.00 84.38 75 VAL A C 1
ATOM 597 O O . VAL A 1 75 ? -5.513 -18.705 -13.020 1.00 84.38 75 VAL A O 1
ATOM 600 N N . ASP A 1 76 ? -6.390 -20.455 -11.943 1.00 80.00 76 ASP A N 1
ATOM 601 C CA . ASP A 1 76 ? -5.894 -21.462 -12.873 1.00 80.00 76 ASP A CA 1
ATOM 602 C C . ASP A 1 76 ? -6.942 -22.566 -13.033 1.00 80.00 76 ASP A C 1
ATOM 604 O O . ASP A 1 76 ? -7.321 -23.228 -12.066 1.00 80.00 76 ASP A O 1
ATOM 608 N N . ALA A 1 77 ? -7.417 -22.765 -14.264 1.00 72.50 77 ALA A N 1
ATOM 609 C CA . ALA A 1 77 ? -8.461 -23.740 -14.572 1.00 72.50 77 ALA A CA 1
ATOM 610 C C . ALA A 1 77 ? -8.041 -25.191 -14.272 1.00 72.50 77 ALA A C 1
ATOM 612 O O . ALA A 1 77 ? -8.900 -26.020 -13.967 1.00 72.50 77 ALA A O 1
ATOM 613 N N . TYR A 1 78 ? -6.742 -25.503 -14.358 1.00 76.06 78 TYR A N 1
ATOM 614 C CA . TYR A 1 78 ? -6.214 -26.867 -14.222 1.00 76.06 78 TYR A CA 1
ATOM 615 C C . TYR A 1 78 ? -5.239 -27.037 -13.046 1.00 76.06 78 TYR A C 1
ATOM 617 O O . TYR A 1 78 ? -4.816 -28.156 -12.745 1.00 76.06 78 TYR A O 1
ATOM 625 N N . GLY A 1 79 ? -4.897 -25.947 -12.355 1.00 74.88 79 GLY A N 1
ATOM 626 C CA . GLY A 1 79 ? -3.989 -25.936 -11.204 1.00 74.88 79 GLY A CA 1
ATOM 627 C C . GLY A 1 79 ? -2.528 -26.272 -11.540 1.00 74.88 79 GLY A C 1
ATOM 628 O O . GLY A 1 79 ? -1.744 -26.546 -10.632 1.00 74.88 79 GLY A O 1
ATOM 629 N N . GLU A 1 80 ? -2.146 -26.306 -12.818 1.00 79.69 80 GLU A N 1
ATOM 630 C CA . GLU A 1 80 ? -0.772 -26.555 -13.268 1.00 79.69 80 GLU A CA 1
ATOM 631 C C . GLU A 1 80 ? 0.163 -25.381 -12.963 1.00 79.69 80 GLU A C 1
ATOM 633 O O . GLU A 1 80 ? 1.272 -25.588 -12.471 1.00 79.69 80 GLU A O 1
ATOM 638 N N . PHE A 1 81 ? -0.297 -24.154 -13.196 1.00 75.38 81 PHE A N 1
ATOM 639 C CA . PHE A 1 81 ? 0.422 -22.929 -12.877 1.00 75.38 81 PHE A CA 1
ATOM 640 C C . PHE A 1 81 ? 0.515 -22.732 -11.362 1.00 75.38 81 PHE A C 1
ATOM 642 O O . PHE A 1 81 ? 1.614 -22.531 -10.841 1.00 75.38 81 PHE A O 1
ATOM 649 N N . THR A 1 82 ? -0.586 -22.898 -10.621 1.00 80.31 82 THR A N 1
ATOM 650 C CA . THR A 1 82 ? -0.583 -22.742 -9.152 1.00 80.31 82 THR A CA 1
ATOM 651 C C . THR A 1 82 ? 0.345 -23.747 -8.456 1.00 80.31 82 THR A C 1
ATOM 653 O O . THR A 1 82 ? 0.940 -23.419 -7.435 1.00 80.31 82 THR A O 1
ATOM 656 N N . ARG A 1 83 ? 0.566 -24.945 -9.024 1.00 81.56 83 ARG A N 1
ATOM 657 C CA . ARG A 1 83 ? 1.547 -25.928 -8.511 1.00 81.56 83 ARG A CA 1
ATOM 658 C C . ARG A 1 83 ? 2.999 -25.454 -8.583 1.00 81.56 83 ARG A C 1
ATOM 660 O O . ARG A 1 83 ? 3.830 -25.966 -7.836 1.00 81.56 83 ARG A O 1
ATOM 667 N N . THR A 1 84 ? 3.319 -24.516 -9.474 1.00 79.56 84 THR A N 1
ATOM 668 C CA . THR A 1 84 ? 4.671 -23.934 -9.559 1.00 79.56 84 THR A CA 1
ATOM 669 C C . THR A 1 84 ? 4.937 -22.910 -8.453 1.00 79.56 84 THR A C 1
ATOM 671 O O . THR A 1 84 ? 6.094 -22.611 -8.154 1.00 79.56 84 THR A O 1
ATOM 674 N N . LEU A 1 85 ? 3.881 -22.403 -7.806 1.00 82.12 85 LEU A N 1
ATOM 675 C CA . LEU A 1 85 ? 3.970 -21.447 -6.709 1.00 82.12 85 LEU A CA 1
ATOM 676 C C . LEU A 1 85 ? 4.288 -22.200 -5.414 1.00 82.12 85 LEU A C 1
ATOM 678 O O . LEU A 1 85 ? 3.445 -22.866 -4.819 1.00 82.12 85 LEU A O 1
ATOM 682 N N . THR A 1 86 ? 5.540 -22.107 -4.974 1.00 78.19 86 THR A N 1
ATOM 683 C CA . THR A 1 86 ? 6.055 -22.871 -3.826 1.00 78.19 86 THR A CA 1
ATOM 684 C C . THR A 1 86 ? 5.671 -22.279 -2.472 1.00 78.19 86 THR A C 1
ATOM 686 O O . THR A 1 86 ? 5.787 -22.958 -1.451 1.00 78.19 86 THR A O 1
ATOM 689 N N . ARG A 1 87 ? 5.225 -21.018 -2.443 1.00 81.62 87 ARG A N 1
ATOM 690 C CA . ARG A 1 87 ? 4.886 -20.292 -1.219 1.00 81.62 87 ARG A CA 1
ATOM 691 C C . ARG A 1 87 ? 3.716 -19.326 -1.457 1.00 81.62 87 ARG A C 1
ATOM 693 O O . ARG A 1 87 ? 3.891 -18.385 -2.229 1.00 81.62 87 ARG A O 1
ATOM 700 N N . PRO A 1 88 ? 2.571 -19.506 -0.773 1.00 85.00 88 PRO A N 1
ATOM 701 C CA . PRO A 1 88 ? 1.463 -18.556 -0.824 1.00 85.00 88 PRO A CA 1
ATOM 702 C C . PRO A 1 88 ? 1.853 -17.212 -0.207 1.00 85.00 88 PRO A C 1
ATOM 704 O O . PRO A 1 88 ? 2.568 -17.171 0.803 1.00 85.00 88 PRO A O 1
ATOM 707 N N . THR A 1 89 ? 1.351 -16.118 -0.772 1.00 87.19 89 THR A N 1
ATOM 708 C CA . THR A 1 89 ? 1.630 -14.757 -0.296 1.00 87.19 89 THR A CA 1
ATOM 709 C C . THR A 1 89 ? 1.076 -14.546 1.111 1.00 87.19 89 THR A C 1
ATOM 711 O O . THR A 1 89 ? 1.739 -13.920 1.931 1.00 87.19 89 THR A O 1
ATOM 714 N N . SER A 1 90 ? -0.048 -15.179 1.443 1.00 84.88 90 SER A N 1
ATOM 715 C CA . SER A 1 90 ? -0.611 -15.260 2.798 1.00 84.88 90 SER A CA 1
ATOM 716 C C . SER A 1 90 ? 0.350 -15.787 3.884 1.00 84.88 90 SER A C 1
ATOM 718 O O . SER A 1 90 ? 0.129 -15.540 5.067 1.00 84.88 90 SER A O 1
ATOM 720 N N . THR A 1 91 ? 1.440 -16.474 3.517 1.00 87.19 91 THR A N 1
ATOM 721 C CA . THR A 1 91 ? 2.477 -16.954 4.460 1.00 87.19 91 THR A CA 1
ATOM 722 C C . THR A 1 91 ? 3.660 -15.991 4.629 1.00 87.19 91 THR A C 1
ATOM 724 O O . THR A 1 91 ? 4.634 -16.302 5.326 1.00 87.19 91 THR A O 1
ATOM 727 N N . ILE A 1 92 ? 3.645 -14.854 3.936 1.00 85.88 92 ILE A N 1
ATOM 728 C CA . ILE A 1 92 ? 4.688 -13.831 3.991 1.00 85.88 92 ILE A CA 1
ATOM 729 C C . ILE A 1 92 ? 4.228 -12.742 4.974 1.00 85.88 92 ILE A C 1
ATOM 731 O O . ILE A 1 92 ? 3.113 -12.245 4.829 1.00 85.88 92 ILE A O 1
ATOM 735 N N . PRO A 1 93 ? 5.054 -12.358 5.970 1.00 86.56 93 PRO A N 1
ATOM 736 C CA . PRO A 1 93 ? 4.747 -11.233 6.851 1.00 86.56 93 PRO A CA 1
ATOM 737 C C . PRO A 1 93 ? 4.396 -9.971 6.060 1.00 86.56 93 PRO A C 1
ATOM 739 O O . PRO A 1 93 ? 5.051 -9.671 5.059 1.00 86.56 93 PRO A O 1
ATOM 742 N N . PHE A 1 94 ? 3.379 -9.234 6.514 1.00 77.94 94 PHE A N 1
ATOM 743 C CA . PHE A 1 94 ? 2.825 -8.098 5.774 1.00 77.94 94 PHE A CA 1
ATOM 744 C C . PHE A 1 94 ? 3.886 -7.054 5.415 1.00 77.94 94 PHE A C 1
ATOM 746 O O . PHE A 1 94 ? 3.949 -6.632 4.268 1.00 77.94 94 PHE A O 1
ATOM 753 N N . ASN A 1 95 ? 4.773 -6.708 6.348 1.00 76.81 95 ASN A N 1
ATOM 754 C CA . ASN A 1 95 ? 5.872 -5.768 6.124 1.00 76.81 95 ASN A CA 1
ATOM 755 C C . ASN A 1 95 ? 6.833 -6.206 5.001 1.00 76.81 95 ASN A C 1
ATOM 757 O O . ASN A 1 95 ? 7.245 -5.381 4.191 1.00 76.81 95 ASN A O 1
ATOM 761 N N . ILE A 1 96 ? 7.160 -7.500 4.924 1.00 82.31 96 ILE A N 1
ATOM 762 C CA . ILE A 1 96 ? 8.042 -8.057 3.885 1.00 82.31 96 ILE A CA 1
ATOM 763 C C . ILE A 1 96 ? 7.319 -8.087 2.535 1.00 82.31 96 ILE A C 1
ATOM 765 O O . ILE A 1 96 ? 7.896 -7.743 1.505 1.00 82.31 96 ILE A O 1
ATOM 769 N N . TRP A 1 97 ? 6.051 -8.505 2.532 1.00 84.94 97 TRP A N 1
ATOM 770 C CA . TRP A 1 97 ? 5.238 -8.507 1.319 1.00 84.94 97 TRP A CA 1
ATOM 771 C C . TRP A 1 97 ? 5.036 -7.092 0.774 1.00 84.94 97 TRP A C 1
ATOM 773 O O . TRP A 1 97 ? 5.153 -6.876 -0.430 1.00 84.94 97 TRP A O 1
ATOM 783 N N . GLU A 1 98 ? 4.772 -6.131 1.659 1.00 79.12 98 GLU A N 1
ATOM 784 C CA . GLU A 1 98 ? 4.662 -4.723 1.310 1.00 79.12 98 GLU A CA 1
ATOM 785 C C . GLU A 1 98 ? 5.979 -4.246 0.684 1.00 79.12 98 GLU A C 1
ATOM 787 O O . GLU A 1 98 ? 5.969 -3.769 -0.444 1.00 79.12 98 GLU A O 1
ATOM 792 N N . GLU A 1 99 ? 7.132 -4.470 1.315 1.00 79.56 99 GLU A N 1
ATOM 793 C CA . GLU A 1 99 ? 8.424 -4.084 0.732 1.00 79.56 99 GLU A CA 1
ATOM 794 C C . GLU A 1 99 ? 8.625 -4.635 -0.696 1.00 79.56 99 GLU A C 1
ATOM 796 O O . GLU A 1 99 ? 8.960 -3.877 -1.608 1.00 79.56 99 GLU A O 1
ATOM 801 N N . GLU A 1 100 ? 8.347 -5.920 -0.937 1.00 83.19 100 GLU A N 1
ATOM 802 C CA . GLU A 1 100 ? 8.479 -6.529 -2.271 1.00 83.19 100 GLU A CA 1
ATOM 803 C C . GLU A 1 100 ? 7.439 -6.018 -3.286 1.00 83.19 100 GLU A C 1
ATOM 805 O O . GLU A 1 100 ? 7.744 -5.865 -4.476 1.00 83.19 100 GLU A O 1
ATOM 810 N N . LEU A 1 101 ? 6.220 -5.698 -2.842 1.00 84.56 101 LEU A N 1
ATOM 811 C CA . LEU A 1 101 ? 5.174 -5.140 -3.699 1.00 84.56 101 LEU A CA 1
ATOM 812 C C . LEU A 1 101 ? 5.571 -3.763 -4.253 1.00 84.56 101 LEU A C 1
ATOM 814 O O . LEU A 1 101 ? 5.238 -3.457 -5.399 1.00 84.56 101 LEU A O 1
ATOM 818 N N . PHE A 1 102 ? 6.302 -2.964 -3.471 1.00 78.44 102 PHE A N 1
ATOM 819 C CA . PHE A 1 102 ? 6.713 -1.595 -3.816 1.00 78.44 102 PHE A CA 1
ATOM 820 C C . PHE A 1 102 ? 8.160 -1.463 -4.297 1.00 78.44 102 PHE A C 1
ATOM 822 O O . PHE A 1 102 ? 8.549 -0.407 -4.791 1.00 78.44 102 PHE A O 1
ATOM 829 N N . LYS A 1 103 ? 8.956 -2.529 -4.192 1.00 80.19 103 LYS A N 1
ATOM 830 C CA . LYS A 1 103 ? 10.355 -2.555 -4.624 1.00 80.19 103 LYS A CA 1
ATOM 831 C C . LYS A 1 103 ? 10.511 -2.073 -6.063 1.00 80.19 103 LYS A C 1
ATOM 833 O O . LYS A 1 103 ? 9.808 -2.545 -6.958 1.00 80.19 103 LYS A O 1
ATOM 838 N N . GLU A 1 104 ? 11.468 -1.187 -6.309 1.00 70.94 104 GLU A N 1
ATOM 839 C CA . GLU A 1 104 ? 11.735 -0.677 -7.654 1.00 70.94 104 GLU A CA 1
ATOM 840 C C . GLU A 1 104 ? 11.968 -1.840 -8.636 1.00 70.94 104 GLU A C 1
ATOM 842 O O . GLU A 1 104 ? 12.691 -2.797 -8.338 1.00 70.94 104 GLU A O 1
ATOM 847 N N . SER A 1 105 ? 11.290 -1.812 -9.787 1.00 69.81 105 SER A N 1
ATOM 848 C CA . SER A 1 105 ? 11.533 -2.812 -10.830 1.00 69.81 105 SER A CA 1
ATOM 849 C C . SER A 1 105 ? 12.872 -2.507 -11.499 1.00 69.81 105 SER A C 1
ATOM 851 O O . SER A 1 105 ? 13.114 -1.345 -11.828 1.00 69.81 105 SER A O 1
ATOM 853 N N . PRO A 1 106 ? 13.743 -3.508 -11.728 1.00 68.62 106 PRO A N 1
ATOM 854 C CA . PRO A 1 106 ? 14.926 -3.285 -12.545 1.00 68.62 106 PRO A CA 1
ATOM 855 C C . PRO A 1 106 ? 14.487 -2.768 -13.918 1.00 68.62 106 PRO A C 1
ATOM 857 O O . PRO A 1 106 ? 13.519 -3.279 -14.487 1.00 68.62 106 PRO A O 1
ATOM 860 N N . ARG A 1 107 ? 15.183 -1.744 -14.422 1.00 73.75 107 ARG A N 1
ATOM 861 C CA . ARG A 1 107 ? 14.847 -1.136 -15.711 1.00 73.75 107 ARG A CA 1
ATOM 862 C C . ARG A 1 107 ? 14.978 -2.148 -16.836 1.00 73.75 107 ARG A C 1
ATOM 864 O O . ARG A 1 107 ? 15.916 -2.950 -16.863 1.00 73.75 107 ARG A O 1
ATOM 871 N N . PHE A 1 108 ? 14.043 -2.092 -17.771 1.00 77.06 108 PHE A N 1
ATOM 872 C CA . PHE A 1 108 ? 14.095 -2.923 -18.961 1.00 77.06 108 PHE A CA 1
ATOM 873 C C . PHE A 1 108 ? 15.204 -2.440 -19.894 1.00 77.06 108 PHE A C 1
ATOM 875 O O . PHE A 1 108 ? 15.293 -1.263 -20.234 1.00 77.06 108 PHE A O 1
ATOM 882 N N . GLN A 1 109 ? 16.023 -3.376 -20.365 1.00 74.44 109 GLN A N 1
ATOM 883 C CA . GLN A 1 109 ? 17.017 -3.099 -21.390 1.00 74.44 109 GLN A CA 1
ATOM 884 C C . GLN A 1 109 ? 16.481 -3.531 -22.754 1.00 74.44 109 GLN A C 1
ATOM 886 O O . GLN A 1 109 ? 16.117 -4.691 -22.954 1.00 74.44 109 GLN A O 1
ATOM 891 N N . VAL A 1 110 ? 16.447 -2.599 -23.707 1.00 75.25 110 VAL A N 1
ATOM 892 C CA . VAL A 1 110 ? 16.180 -2.932 -25.108 1.00 75.25 110 VAL A CA 1
ATOM 893 C C . VAL A 1 110 ? 17.483 -3.419 -25.724 1.00 75.25 110 VAL A C 1
ATOM 895 O O . VAL A 1 110 ? 18.442 -2.661 -25.838 1.00 75.25 110 VAL A O 1
ATOM 898 N N . VAL A 1 111 ? 17.511 -4.688 -26.120 1.00 76.56 111 VAL A N 1
ATOM 899 C CA . VAL A 1 111 ? 18.634 -5.280 -26.851 1.00 76.56 111 VAL A CA 1
ATOM 900 C C . VAL A 1 111 ? 18.260 -5.444 -28.326 1.00 76.56 111 VAL A C 1
ATOM 902 O O . VAL A 1 111 ? 17.110 -5.776 -28.632 1.00 76.56 111 VAL A O 1
ATOM 905 N N . PRO A 1 112 ? 19.185 -5.202 -29.270 1.00 78.50 112 PRO A N 1
ATOM 906 C CA . PRO A 1 112 ? 18.912 -5.418 -30.685 1.00 78.50 112 PRO A CA 1
ATOM 907 C C . PRO A 1 112 ? 18.795 -6.913 -30.988 1.00 78.50 112 PRO A C 1
ATOM 909 O O . PRO A 1 112 ? 19.372 -7.745 -30.296 1.00 78.50 112 PRO A O 1
ATOM 912 N N . VAL A 1 113 ? 18.115 -7.264 -32.083 1.00 82.56 113 VAL A N 1
ATOM 913 C CA . VAL A 1 113 ? 17.925 -8.670 -32.497 1.00 82.56 113 VAL A CA 1
ATOM 914 C C . VAL A 1 113 ? 19.255 -9.419 -32.637 1.00 82.56 113 VAL A C 1
ATOM 916 O O . VAL A 1 113 ? 19.335 -10.586 -32.268 1.00 82.56 113 VAL A O 1
ATOM 919 N N . GLY A 1 114 ? 20.318 -8.738 -33.080 1.00 82.31 114 GLY A N 1
ATOM 920 C CA . GLY A 1 114 ? 21.663 -9.309 -33.179 1.00 82.31 114 GLY A CA 1
ATOM 921 C C . GLY A 1 114 ? 22.233 -9.842 -31.859 1.00 82.31 114 GLY A C 1
ATOM 922 O O . GLY A 1 114 ? 23.125 -10.680 -31.897 1.00 82.31 114 GLY A O 1
ATOM 923 N N . PHE A 1 115 ? 21.715 -9.407 -30.703 1.00 83.88 115 PHE A N 1
ATOM 924 C CA . PHE A 1 115 ? 22.089 -9.937 -29.386 1.00 83.88 115 PHE A CA 1
ATOM 925 C C . PHE A 1 115 ? 21.624 -11.387 -29.179 1.00 83.88 115 PHE A C 1
ATOM 927 O O . PHE A 1 115 ? 22.250 -12.136 -28.437 1.00 83.88 115 PHE A O 1
ATOM 934 N N . LEU A 1 116 ? 20.530 -11.790 -29.832 1.00 85.94 116 LEU A N 1
ATOM 935 C CA . LEU A 1 116 ? 19.953 -13.132 -29.707 1.00 85.94 116 LEU A CA 1
ATOM 936 C C . LEU A 1 116 ? 20.565 -14.140 -30.690 1.00 85.94 116 LEU A C 1
ATOM 938 O O . LEU A 1 116 ? 20.209 -15.316 -30.648 1.00 85.94 116 LEU A O 1
ATOM 942 N N . VAL A 1 117 ? 21.442 -13.691 -31.594 1.00 86.81 117 VAL A N 1
ATOM 943 C CA . VAL A 1 117 ? 22.019 -14.527 -32.652 1.00 86.81 117 VAL A CA 1
ATOM 944 C C . VAL A 1 117 ? 23.215 -15.3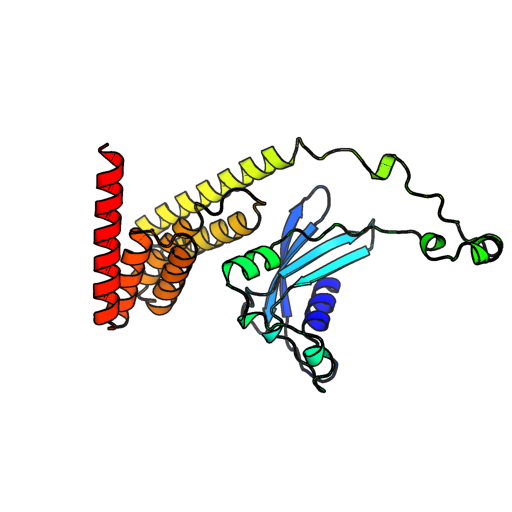08 -32.092 1.00 86.81 117 VAL A C 1
ATOM 946 O O . VAL A 1 117 ? 24.166 -14.681 -31.618 1.00 86.81 117 VAL A O 1
ATOM 949 N N . PRO A 1 118 ? 23.209 -16.654 -32.144 1.00 89.75 118 PRO A N 1
ATOM 950 C CA . PRO A 1 118 ? 24.360 -17.462 -31.749 1.00 89.75 118 PRO A CA 1
ATOM 951 C C . PRO A 1 118 ? 25.611 -17.081 -32.544 1.00 89.75 118 PRO A C 1
ATOM 953 O O . PRO A 1 118 ? 25.517 -16.774 -33.730 1.00 89.75 118 PRO A O 1
ATOM 956 N N . ALA A 1 119 ? 26.788 -17.135 -31.912 1.00 86.94 119 ALA A N 1
ATOM 957 C CA . ALA A 1 119 ? 28.048 -16.702 -32.527 1.00 86.94 119 ALA A CA 1
ATOM 958 C C . ALA A 1 119 ? 28.317 -17.372 -33.888 1.00 86.94 119 ALA A C 1
ATOM 960 O O . ALA A 1 119 ? 28.763 -16.709 -34.825 1.00 86.94 119 ALA A O 1
ATOM 961 N N . ASP A 1 120 ? 27.977 -18.657 -34.005 1.00 92.81 120 ASP A N 1
ATOM 962 C CA . ASP A 1 120 ? 28.161 -19.451 -35.223 1.00 92.81 120 ASP A CA 1
ATOM 963 C C . ASP A 1 120 ? 27.209 -19.034 -36.363 1.00 92.81 120 ASP A C 1
ATOM 965 O O . ASP A 1 120 ? 27.543 -19.196 -37.537 1.00 92.81 120 ASP A O 1
ATOM 969 N N . ASP A 1 121 ? 26.062 -18.431 -36.034 1.00 92.31 121 ASP A N 1
ATOM 970 C CA . ASP A 1 121 ? 25.025 -18.009 -36.985 1.00 92.31 121 ASP A CA 1
ATOM 971 C C . ASP A 1 121 ? 25.157 -16.536 -37.412 1.00 92.31 121 ASP A C 1
ATOM 973 O O . ASP A 1 121 ? 24.496 -16.090 -38.359 1.00 92.31 121 ASP A O 1
ATOM 977 N N . VAL A 1 122 ? 26.039 -15.764 -36.762 1.00 88.12 122 VAL A N 1
ATOM 978 C CA . VAL A 1 122 ? 26.281 -14.345 -37.077 1.00 88.12 122 VAL A CA 1
ATOM 979 C C . VAL A 1 122 ? 26.630 -14.118 -38.557 1.00 88.12 122 VAL A C 1
ATOM 981 O O . VAL A 1 122 ? 26.046 -13.206 -39.148 1.00 88.12 122 VAL A O 1
ATOM 984 N N . PRO A 1 123 ? 27.502 -14.914 -39.215 1.00 91.31 123 PRO A N 1
ATOM 985 C CA . PRO A 1 123 ? 27.804 -14.718 -40.635 1.00 91.31 123 PRO A CA 1
ATOM 986 C C . PRO A 1 123 ? 26.566 -14.828 -41.536 1.00 91.31 123 PRO A C 1
ATOM 988 O O . PRO A 1 123 ? 26.404 -14.031 -42.461 1.00 91.31 123 PRO A O 1
ATOM 991 N N . GLY A 1 124 ? 25.670 -15.779 -41.248 1.00 91.19 124 GLY A N 1
ATOM 992 C CA . GLY A 1 124 ? 24.416 -15.958 -41.983 1.00 91.19 124 GLY A CA 1
ATOM 993 C C . GLY A 1 124 ? 23.436 -14.811 -41.740 1.00 91.19 124 GLY A C 1
ATOM 994 O O . GLY A 1 124 ? 22.858 -14.273 -42.683 1.00 91.19 124 GLY A O 1
ATOM 995 N N . PHE A 1 125 ? 23.312 -14.370 -40.488 1.00 90.12 125 PHE A N 1
ATOM 996 C CA . PHE A 1 125 ? 22.491 -13.218 -40.122 1.00 90.12 125 PHE A CA 1
ATOM 997 C C . PHE A 1 125 ? 22.949 -11.935 -40.833 1.00 90.12 125 PHE A C 1
ATOM 999 O O . PHE A 1 125 ? 22.134 -11.248 -41.454 1.00 90.12 125 PHE A O 1
ATOM 1006 N N . VAL A 1 126 ? 24.256 -11.655 -40.842 1.00 90.50 126 VAL A N 1
ATOM 1007 C CA . VAL A 1 126 ? 24.833 -10.497 -41.547 1.00 90.50 126 VAL A CA 1
ATOM 1008 C C . VAL A 1 126 ? 24.616 -10.593 -43.057 1.00 90.50 126 VAL A C 1
ATOM 1010 O O . VAL A 1 126 ? 24.256 -9.598 -43.685 1.00 90.50 126 VAL A O 1
ATOM 1013 N N . ALA A 1 127 ? 24.752 -11.785 -43.649 1.00 91.94 127 ALA A N 1
ATOM 1014 C CA . ALA A 1 127 ? 24.500 -11.996 -45.077 1.00 91.94 127 ALA A CA 1
ATOM 1015 C C . ALA A 1 127 ? 23.052 -11.665 -45.494 1.00 91.94 127 ALA A C 1
ATOM 1017 O O . ALA A 1 127 ? 22.812 -11.294 -46.641 1.00 91.94 127 ALA A O 1
ATOM 1018 N N . THR A 1 128 ? 22.096 -11.744 -44.562 1.00 91.44 128 THR A N 1
ATOM 1019 C CA . THR A 1 128 ? 20.691 -11.344 -44.773 1.00 91.44 128 THR A CA 1
ATOM 1020 C C . THR A 1 128 ? 20.397 -9.873 -44.444 1.00 91.44 128 THR A C 1
ATOM 1022 O O . THR A 1 128 ? 19.241 -9.456 -44.479 1.00 91.44 128 THR A O 1
ATOM 1025 N N . GLY A 1 129 ? 21.424 -9.070 -44.145 1.00 87.19 129 GLY A N 1
ATOM 1026 C CA . GLY A 1 129 ? 21.287 -7.658 -43.770 1.00 87.19 129 GLY A CA 1
ATOM 1027 C C . GLY A 1 129 ? 21.086 -7.417 -42.270 1.00 87.19 129 GLY A C 1
ATOM 1028 O O . GLY A 1 129 ? 20.758 -6.301 -41.870 1.00 87.19 129 GLY A O 1
ATOM 1029 N N . GLY A 1 130 ? 21.273 -8.441 -41.433 1.00 86.44 130 GLY A N 1
ATOM 1030 C CA . GLY A 1 130 ? 21.241 -8.316 -39.980 1.00 86.44 130 GLY A CA 1
ATOM 1031 C C . GLY A 1 130 ? 22.422 -7.512 -39.428 1.00 86.44 130 GLY A C 1
ATOM 1032 O O . GLY A 1 130 ? 23.542 -7.604 -39.930 1.00 86.44 130 GLY A O 1
ATOM 1033 N N . ILE A 1 131 ? 22.182 -6.732 -38.371 1.00 85.56 131 ILE A N 1
ATOM 1034 C CA . ILE A 1 131 ? 23.217 -5.939 -37.690 1.00 85.56 131 ILE A CA 1
ATOM 1035 C C . ILE A 1 131 ? 23.727 -6.735 -36.478 1.00 85.56 131 ILE A C 1
ATOM 1037 O O . ILE A 1 131 ? 22.955 -6.937 -35.535 1.00 85.56 131 ILE A O 1
ATOM 1041 N N . PRO A 1 132 ? 24.990 -7.198 -36.474 1.00 82.25 132 PRO A N 1
ATOM 1042 C CA . PRO A 1 132 ? 25.526 -8.015 -35.394 1.00 82.25 132 PRO A CA 1
ATOM 1043 C C . PRO A 1 132 ? 25.682 -7.187 -34.116 1.00 82.25 132 PRO A C 1
ATOM 1045 O O . PRO A 1 132 ? 25.946 -5.984 -34.161 1.00 82.25 132 PRO A O 1
ATOM 1048 N N . TRP A 1 133 ? 25.521 -7.831 -32.962 1.00 78.94 133 TRP A N 1
ATOM 1049 C CA . TRP A 1 133 ? 25.734 -7.170 -31.678 1.00 78.94 133 TRP A CA 1
ATOM 1050 C C . TRP A 1 133 ? 27.226 -6.906 -31.440 1.00 78.94 133 TRP A C 1
ATOM 1052 O O . TRP A 1 133 ? 28.032 -7.833 -31.468 1.00 78.94 133 TRP A O 1
ATOM 1062 N N . ALA A 1 134 ? 27.587 -5.646 -31.185 1.00 74.19 134 ALA A N 1
ATOM 1063 C CA . ALA A 1 134 ? 28.974 -5.212 -30.989 1.00 74.19 134 ALA A CA 1
ATOM 1064 C C . ALA A 1 134 ? 29.387 -5.069 -29.508 1.00 74.19 134 ALA A C 1
ATOM 1066 O O . ALA A 1 134 ? 30.504 -4.644 -29.223 1.00 74.19 134 ALA A O 1
ATOM 1067 N N . GLY A 1 135 ? 28.511 -5.433 -28.564 1.00 64.94 135 GLY A N 1
ATOM 1068 C CA . GLY A 1 135 ? 28.695 -5.140 -27.140 1.00 64.94 135 GLY A CA 1
ATOM 1069 C C . GLY A 1 135 ? 28.100 -3.784 -26.728 1.00 64.94 135 GLY A C 1
ATOM 1070 O O . GLY A 1 135 ? 27.676 -3.010 -27.587 1.00 64.94 135 GLY A O 1
ATOM 1071 N N . PRO A 1 136 ? 28.022 -3.502 -25.416 1.00 57.78 136 PRO A N 1
ATOM 1072 C CA . PRO A 1 136 ? 27.514 -2.229 -24.913 1.00 57.78 136 PRO A CA 1
ATOM 1073 C C . PRO A 1 136 ? 28.464 -1.072 -25.260 1.00 57.78 136 PRO A C 1
ATOM 1075 O O . PRO A 1 136 ? 29.680 -1.195 -25.113 1.00 57.78 136 PRO A O 1
ATOM 1078 N N . THR A 1 137 ? 27.909 0.064 -25.683 1.00 53.66 137 THR A N 1
ATOM 1079 C CA . THR A 1 137 ? 28.641 1.325 -25.868 1.00 53.66 137 THR A CA 1
ATOM 1080 C C . THR A 1 137 ? 28.748 2.096 -24.548 1.00 53.66 137 THR A C 1
ATOM 1082 O O . THR A 1 137 ? 27.799 2.133 -23.770 1.00 53.66 137 THR A O 1
ATOM 1085 N N . GLU A 1 138 ? 29.894 2.739 -24.278 1.00 45.84 138 GLU A N 1
ATOM 1086 C CA . GLU A 1 138 ? 30.160 3.479 -23.022 1.00 45.84 138 GLU A CA 1
ATOM 1087 C C . GLU A 1 138 ? 29.140 4.600 -22.721 1.00 45.84 138 GLU A C 1
ATOM 1089 O O . GLU A 1 138 ? 28.993 4.998 -21.567 1.00 45.84 138 GLU A O 1
ATOM 1094 N N . SER A 1 139 ? 28.377 5.068 -23.716 1.00 44.94 139 SER A N 1
ATOM 1095 C CA . SER A 1 139 ? 27.305 6.058 -23.532 1.00 44.94 139 SER A CA 1
ATOM 1096 C C . SER A 1 139 ? 26.048 5.520 -22.842 1.00 44.94 139 SER A C 1
ATOM 1098 O O . SER A 1 139 ? 25.200 6.314 -22.449 1.00 44.94 139 SER A O 1
ATOM 1100 N N . ASP A 1 140 ? 25.918 4.202 -22.678 1.00 47.94 140 ASP A N 1
ATOM 1101 C CA . ASP A 1 140 ? 24.723 3.578 -22.094 1.00 47.94 140 ASP A CA 1
ATOM 1102 C C . ASP A 1 140 ? 24.863 3.305 -20.585 1.00 47.94 140 ASP A C 1
ATOM 1104 O O . ASP A 1 140 ? 23.922 2.832 -19.946 1.00 47.94 140 ASP A O 1
ATOM 1108 N N . ALA A 1 141 ? 26.035 3.583 -19.995 1.00 43.50 141 ALA A N 1
ATOM 1109 C CA . ALA A 1 141 ? 26.382 3.102 -18.656 1.00 43.50 141 ALA A CA 1
ATOM 1110 C C . ALA A 1 141 ? 26.472 4.175 -17.557 1.00 43.50 141 ALA A C 1
ATOM 1112 O O . ALA A 1 141 ? 26.324 3.833 -16.383 1.00 43.50 141 ALA A O 1
ATOM 1113 N N . THR A 1 142 ? 26.677 5.456 -17.864 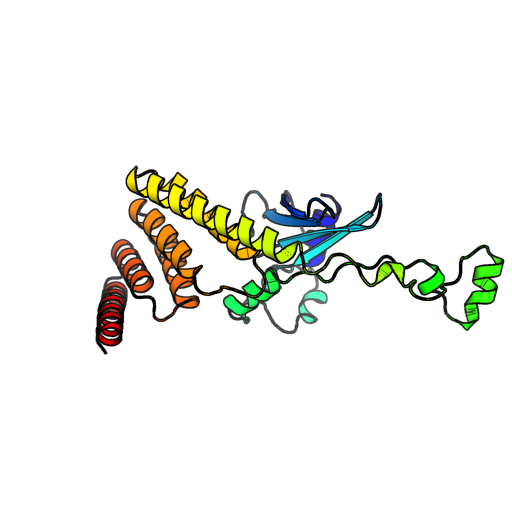1.00 46.44 142 THR A N 1
ATOM 1114 C CA . THR A 1 142 ? 26.922 6.459 -16.811 1.00 46.44 142 THR A CA 1
ATOM 1115 C C . THR A 1 142 ? 26.630 7.879 -17.278 1.00 46.44 142 THR A C 1
ATOM 1117 O O . THR A 1 142 ? 27.480 8.469 -17.929 1.00 46.44 142 THR A O 1
ATOM 1120 N N . ASP A 1 143 ? 25.493 8.454 -16.880 1.00 39.19 143 ASP A N 1
ATOM 1121 C CA . ASP A 1 143 ? 25.438 9.824 -16.347 1.00 39.19 143 ASP A CA 1
ATOM 1122 C C . ASP A 1 143 ? 24.049 10.121 -15.739 1.00 39.19 143 ASP A C 1
ATOM 1124 O O . ASP A 1 143 ? 23.057 9.536 -16.158 1.00 39.19 143 ASP A O 1
ATOM 1128 N N . VAL A 1 144 ? 23.967 11.037 -14.766 1.00 41.81 144 VAL A N 1
ATOM 1129 C CA . VAL A 1 144 ? 22.746 11.472 -14.026 1.00 41.81 144 VAL A CA 1
ATOM 1130 C C . VAL A 1 144 ? 22.220 10.513 -12.934 1.00 41.81 144 VAL A C 1
ATOM 1132 O O . VAL A 1 144 ? 21.078 10.072 -12.982 1.00 41.81 144 VAL A O 1
ATOM 1135 N N . ARG A 1 145 ? 23.005 10.176 -11.897 1.00 47.78 145 ARG A N 1
ATOM 1136 C CA . ARG A 1 145 ? 22.503 9.297 -10.802 1.00 47.78 145 ARG A CA 1
ATOM 1137 C C . ARG A 1 145 ? 22.690 9.749 -9.352 1.00 47.78 145 ARG A C 1
ATOM 1139 O O . ARG A 1 145 ? 22.341 8.991 -8.463 1.00 47.78 145 ARG A O 1
ATOM 1146 N N . VAL A 1 146 ? 23.195 10.950 -9.054 1.00 42.03 146 VAL A N 1
ATOM 1147 C CA . VAL A 1 146 ? 23.394 11.339 -7.630 1.00 42.03 146 VAL A CA 1
ATOM 1148 C C . VAL A 1 146 ? 22.872 12.736 -7.264 1.00 42.03 146 VAL A C 1
ATOM 1150 O O . VAL A 1 146 ? 22.701 13.021 -6.086 1.00 42.03 146 VAL A O 1
ATOM 1153 N N . ARG A 1 147 ? 22.551 13.611 -8.229 1.00 40.53 147 ARG A N 1
ATOM 1154 C CA . ARG A 1 147 ? 22.094 14.987 -7.925 1.00 40.53 147 ARG A CA 1
ATOM 1155 C C . ARG A 1 147 ? 20.571 15.185 -7.911 1.00 40.53 147 ARG A C 1
ATOM 1157 O O . ARG A 1 147 ? 20.116 16.122 -7.277 1.00 40.53 147 ARG A O 1
ATOM 1164 N N . THR A 1 148 ? 19.790 14.304 -8.537 1.00 53.47 148 THR A N 1
ATOM 1165 C CA . THR A 1 148 ? 18.326 14.449 -8.671 1.00 53.47 148 THR A CA 1
ATOM 1166 C C . THR A 1 148 ? 17.532 13.711 -7.588 1.00 53.47 148 THR A C 1
ATOM 1168 O O . THR A 1 148 ? 16.505 14.208 -7.138 1.00 53.47 148 THR A O 1
ATOM 1171 N N . GLU A 1 149 ? 18.014 12.563 -7.102 1.00 51.66 149 GLU A N 1
ATOM 1172 C CA . GLU A 1 149 ? 17.293 11.767 -6.095 1.00 51.66 149 GLU A CA 1
ATOM 1173 C C . GLU A 1 149 ? 17.178 12.477 -4.738 1.00 51.66 149 GLU A C 1
ATOM 1175 O O . GLU A 1 149 ? 16.144 12.377 -4.085 1.00 51.66 149 GLU A O 1
ATOM 1180 N N . SER A 1 150 ? 18.201 13.222 -4.306 1.00 55.06 150 SER A N 1
ATOM 1181 C CA . SER A 1 150 ? 18.150 13.961 -3.034 1.00 55.06 150 SER A CA 1
ATOM 1182 C C . SER A 1 150 ? 17.159 15.123 -3.065 1.00 55.06 150 SER A C 1
ATOM 1184 O O . SER A 1 150 ? 16.515 15.411 -2.061 1.00 55.06 150 SER A O 1
ATOM 1186 N N . GLU A 1 151 ? 17.027 15.787 -4.213 1.00 65.44 151 GLU A N 1
ATOM 1187 C CA . GLU A 1 151 ? 16.100 16.906 -4.397 1.00 65.44 151 GLU A CA 1
ATOM 1188 C C . GLU A 1 151 ? 14.657 16.404 -4.533 1.00 65.44 151 GLU A C 1
ATOM 1190 O O . GLU A 1 151 ? 13.759 16.949 -3.894 1.00 65.44 151 GLU A O 1
ATOM 1195 N N . ALA A 1 152 ? 14.446 15.311 -5.275 1.00 62.94 152 ALA A N 1
ATOM 1196 C CA . ALA A 1 152 ? 13.145 14.655 -5.389 1.00 62.94 152 ALA A CA 1
ATOM 1197 C C . ALA A 1 152 ? 12.652 14.106 -4.038 1.00 62.94 152 ALA A C 1
ATOM 1199 O O . ALA A 1 152 ? 11.495 14.318 -3.678 1.00 62.94 152 ALA A O 1
ATOM 1200 N N . ARG A 1 153 ? 13.533 13.476 -3.246 1.00 68.62 153 ARG A N 1
ATOM 1201 C CA . ARG A 1 153 ? 13.211 13.031 -1.876 1.00 68.62 153 ARG A CA 1
ATOM 1202 C C . ARG A 1 153 ? 12.798 14.194 -0.985 1.00 68.62 153 ARG A C 1
ATOM 1204 O O . ARG A 1 153 ? 11.780 14.108 -0.306 1.00 68.62 153 ARG A O 1
ATOM 1211 N N . LEU A 1 154 ? 13.545 15.297 -1.029 1.00 72.38 154 LEU A N 1
ATOM 1212 C CA . LEU A 1 154 ? 13.228 16.486 -0.242 1.00 72.38 154 LEU A CA 1
ATOM 1213 C C . LEU A 1 154 ? 11.865 17.081 -0.630 1.00 72.38 154 LEU A C 1
ATOM 1215 O O . LEU A 1 154 ? 11.139 17.570 0.232 1.00 72.38 154 LEU A O 1
ATOM 1219 N N . GLU A 1 155 ? 11.497 17.046 -1.910 1.00 74.88 155 GLU A N 1
ATOM 1220 C CA . GLU A 1 155 ? 10.200 17.551 -2.367 1.00 74.88 155 GLU A CA 1
ATOM 1221 C C . GLU A 1 155 ? 9.036 16.638 -1.956 1.00 74.88 155 GLU A C 1
ATOM 1223 O O . GLU A 1 155 ? 8.001 17.123 -1.495 1.00 74.88 155 GLU A O 1
ATOM 1228 N N . ILE A 1 156 ? 9.228 15.318 -2.019 1.00 73.50 156 ILE A N 1
ATOM 1229 C CA . ILE A 1 156 ? 8.253 14.334 -1.530 1.00 73.50 156 ILE A CA 1
ATOM 1230 C C . ILE A 1 156 ? 8.055 14.475 -0.014 1.00 73.50 156 ILE A C 1
ATOM 1232 O O . ILE A 1 156 ? 6.916 14.516 0.451 1.00 73.50 156 ILE A O 1
ATOM 1236 N N . GLU A 1 157 ? 9.130 14.628 0.764 1.00 78.50 157 GLU A N 1
ATOM 1237 C CA . GLU A 1 157 ? 9.048 14.861 2.213 1.00 78.50 157 GLU A CA 1
ATOM 1238 C C . GLU A 1 157 ? 8.280 16.147 2.558 1.00 78.50 157 GLU A C 1
ATOM 1240 O O . GLU A 1 157 ? 7.477 16.164 3.502 1.00 78.50 157 GLU A O 1
ATOM 1245 N N . LYS A 1 158 ? 8.482 17.226 1.789 1.00 82.06 158 LYS A N 1
ATOM 1246 C CA . LYS A 1 158 ? 7.707 18.465 1.952 1.00 82.06 158 LYS A CA 1
ATOM 1247 C C . LYS A 1 158 ? 6.229 18.245 1.657 1.00 82.06 158 LYS A C 1
ATOM 1249 O O . LYS A 1 158 ? 5.394 18.733 2.419 1.00 82.06 158 LYS A 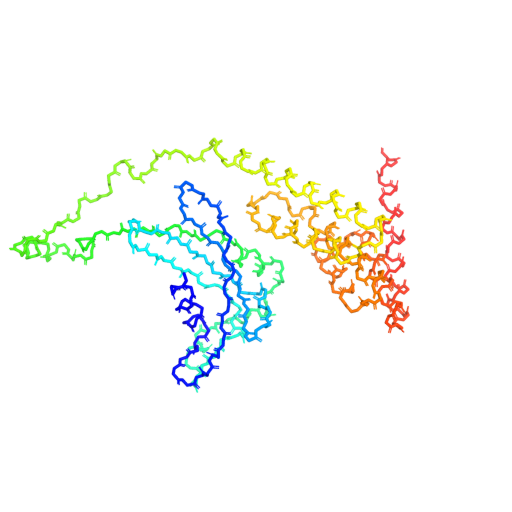O 1
ATOM 1254 N N . GLU A 1 159 ? 5.890 17.531 0.585 1.00 82.81 159 GLU A N 1
ATOM 1255 C CA . GLU A 1 159 ? 4.488 17.299 0.229 1.00 82.81 159 GLU A CA 1
ATOM 1256 C C . GLU A 1 159 ? 3.796 16.365 1.232 1.00 82.81 159 GLU A C 1
ATOM 1258 O O . GLU A 1 159 ? 2.667 16.644 1.632 1.00 82.81 159 GLU A O 1
ATOM 1263 N N . ILE A 1 160 ? 4.484 15.336 1.744 1.00 84.75 160 ILE A N 1
ATOM 1264 C CA . ILE A 1 160 ? 3.995 14.520 2.870 1.00 84.75 160 ILE A CA 1
ATOM 1265 C C . ILE A 1 160 ? 3.697 15.418 4.074 1.00 84.75 160 ILE A C 1
ATOM 1267 O O . ILE A 1 160 ? 2.584 15.392 4.599 1.00 84.75 160 ILE A O 1
ATOM 1271 N N . SER A 1 161 ? 4.651 16.265 4.468 1.00 86.75 161 SER A N 1
ATOM 1272 C CA . SER A 1 161 ? 4.487 17.179 5.608 1.00 86.75 161 SER A CA 1
ATOM 1273 C C . SER A 1 161 ? 3.310 18.143 5.405 1.00 86.75 161 SER A C 1
ATOM 1275 O O . SER A 1 161 ? 2.546 18.424 6.328 1.00 86.75 161 SER A O 1
ATOM 1277 N N . ARG A 1 162 ? 3.115 18.628 4.174 1.00 87.25 162 ARG A N 1
ATOM 1278 C CA . ARG A 1 162 ? 1.992 19.493 3.801 1.00 87.25 162 ARG A CA 1
ATOM 1279 C C . ARG A 1 162 ? 0.649 18.766 3.883 1.00 87.25 162 ARG A C 1
ATOM 1281 O O . ARG A 1 162 ? -0.331 19.353 4.342 1.00 87.25 162 ARG A O 1
ATOM 1288 N N . LEU A 1 163 ? 0.582 17.517 3.426 1.00 87.88 163 LEU A N 1
ATOM 1289 C CA . LEU A 1 163 ? -0.622 16.690 3.510 1.00 87.88 163 LEU A CA 1
ATOM 1290 C C . LEU A 1 163 ? -0.960 16.340 4.959 1.00 87.88 163 LEU A C 1
ATOM 1292 O O . LEU A 1 163 ? -2.133 16.382 5.327 1.00 87.88 163 LEU A O 1
ATOM 1296 N N . GLU A 1 164 ? 0.042 16.059 5.792 1.00 90.31 164 GLU A N 1
ATOM 1297 C CA . GLU A 1 164 ? -0.156 15.855 7.227 1.00 90.31 164 GLU A CA 1
ATOM 1298 C C . GLU A 1 164 ? -0.759 17.088 7.896 1.00 90.31 164 GLU A C 1
ATOM 1300 O O . GLU A 1 164 ? -1.692 16.953 8.691 1.00 90.31 164 GLU A O 1
ATOM 1305 N N . GLU A 1 165 ? -0.258 18.282 7.570 1.00 92.81 165 GLU A N 1
ATOM 1306 C CA . GLU A 1 165 ? -0.758 19.526 8.153 1.00 92.81 165 GLU A CA 1
ATOM 1307 C C . GLU A 1 165 ? -2.192 19.825 7.708 1.00 92.81 165 GLU A C 1
ATOM 1309 O O . GLU A 1 165 ? -3.061 20.030 8.553 1.00 92.81 165 GLU A O 1
ATOM 1314 N N . LYS A 1 166 ? -2.493 19.693 6.410 1.00 90.81 166 LYS A N 1
ATOM 1315 C CA . LYS A 1 166 ? -3.876 19.781 5.907 1.00 90.81 166 LYS A CA 1
ATOM 1316 C C . LYS A 1 166 ? -4.799 18.756 6.566 1.00 90.81 166 LYS A C 1
ATOM 1318 O O . LYS A 1 166 ? -5.933 19.071 6.916 1.00 90.81 166 LYS A O 1
ATOM 1323 N N . GLY A 1 167 ? -4.322 17.526 6.765 1.00 93.44 167 GLY A N 1
ATOM 1324 C CA . GLY A 1 167 ? -5.075 16.492 7.470 1.00 93.44 167 GLY A CA 1
ATOM 1325 C C . GLY A 1 167 ? -5.415 16.905 8.905 1.00 93.44 167 GLY A C 1
ATOM 1326 O O . GLY A 1 167 ? -6.542 16.696 9.354 1.00 93.44 167 GLY A O 1
ATOM 1327 N N . LYS A 1 168 ? -4.476 17.552 9.612 1.00 94.06 168 LYS A N 1
ATOM 1328 C CA . LYS A 1 168 ? -4.709 18.073 10.969 1.00 94.06 168 LYS A CA 1
ATOM 1329 C C . LYS A 1 168 ? -5.711 19.225 10.971 1.00 94.06 168 LYS A C 1
ATOM 1331 O O . LYS A 1 168 ? -6.564 19.262 11.854 1.00 94.06 168 LYS A O 1
ATOM 1336 N N . GLU A 1 169 ? -5.632 20.137 10.005 1.00 95.06 169 GLU A N 1
ATOM 1337 C CA . GLU A 1 169 ? -6.595 21.235 9.847 1.00 95.06 169 GLU A CA 1
ATOM 1338 C C . GLU A 1 169 ? -8.016 20.691 9.638 1.00 95.06 169 GLU A C 1
ATOM 1340 O O . GLU A 1 169 ? -8.937 21.071 10.363 1.00 95.06 169 GLU A O 1
ATOM 1345 N N . HIS A 1 170 ? -8.186 19.725 8.730 1.00 91.44 170 HIS A N 1
ATOM 1346 C CA . HIS A 1 170 ? -9.476 19.070 8.503 1.00 91.44 170 HIS A CA 1
ATOM 1347 C C . HIS A 1 170 ? -9.977 18.317 9.748 1.00 91.44 170 HIS A C 1
ATOM 1349 O O . HIS A 1 170 ? -11.166 18.383 10.062 1.00 91.44 170 HIS A O 1
ATOM 1355 N N . LEU A 1 171 ? -9.094 17.667 10.520 1.00 91.38 171 LEU A N 1
ATOM 1356 C CA . LEU A 1 171 ? -9.464 17.062 11.809 1.00 91.38 171 LEU A CA 1
ATOM 1357 C C . LEU A 1 171 ? -9.992 18.101 12.808 1.00 91.38 171 LEU A C 1
ATOM 1359 O O . LEU A 1 171 ? -11.002 17.853 13.467 1.00 91.38 171 LEU A O 1
ATOM 1363 N N . GLN A 1 172 ? -9.346 19.267 12.914 1.00 93.50 172 GLN A N 1
ATOM 1364 C CA . GLN A 1 172 ? -9.802 20.356 13.792 1.00 93.50 172 GLN A CA 1
ATOM 1365 C C . GLN A 1 172 ? -11.165 20.905 13.357 1.00 93.50 172 GLN A C 1
ATOM 1367 O O . GLN A 1 172 ? -11.995 21.251 14.198 1.00 93.50 172 GLN A O 1
ATOM 1372 N N . GLN A 1 173 ? -11.415 20.934 12.048 1.00 94.25 173 GLN A N 1
ATOM 1373 C CA . GLN A 1 173 ? -12.688 21.343 11.453 1.00 94.25 173 GLN A CA 1
ATOM 1374 C C . GLN A 1 173 ? -13.771 20.251 11.517 1.00 94.25 173 GLN A C 1
ATOM 1376 O O . GLN A 1 173 ? -14.910 20.505 11.131 1.00 94.25 173 GLN A O 1
ATOM 1381 N N . LYS A 1 174 ? -13.453 19.058 12.047 1.00 92.62 174 LYS A N 1
ATOM 1382 C CA . LYS A 1 174 ? -14.318 17.860 12.070 1.00 92.62 174 LYS A CA 1
ATOM 1383 C C . LYS A 1 174 ? -14.690 17.329 10.679 1.00 92.62 174 LYS A C 1
ATOM 1385 O O . LYS A 1 174 ? -15.670 16.606 10.513 1.00 92.62 174 LYS A O 1
ATOM 1390 N N . GLU A 1 175 ? -13.884 17.649 9.674 1.00 90.19 175 GLU A N 1
ATOM 1391 C CA . GLU A 1 175 ? -14.009 17.164 8.300 1.00 90.19 175 GLU A CA 1
ATOM 1392 C C . GLU A 1 175 ? -13.250 15.836 8.141 1.00 90.19 175 GLU A C 1
ATOM 1394 O O . GLU A 1 175 ? -12.216 15.738 7.478 1.00 90.19 175 GLU A O 1
ATOM 1399 N N . PHE A 1 176 ? -13.745 14.789 8.804 1.00 87.94 176 PHE A N 1
ATOM 1400 C CA . PHE A 1 176 ? -13.010 13.528 8.972 1.00 87.94 176 PHE A CA 1
ATOM 1401 C C . PHE A 1 176 ? -12.713 12.798 7.654 1.00 87.94 176 PHE A C 1
ATOM 1403 O O . PHE A 1 176 ? -11.654 12.192 7.511 1.00 87.94 176 PHE A O 1
ATOM 1410 N N . VAL A 1 177 ? -13.602 12.892 6.661 1.00 85.69 177 VAL A N 1
ATOM 1411 C CA . VAL A 1 177 ? -13.404 12.264 5.343 1.00 85.69 177 VAL A CA 1
ATOM 1412 C C . VAL A 1 177 ? -12.271 12.948 4.572 1.00 85.69 177 VAL A C 1
ATOM 1414 O O . VAL A 1 177 ? -11.466 12.284 3.918 1.00 85.69 177 VAL A O 1
ATOM 1417 N N . GLN A 1 178 ? -12.188 14.275 4.643 1.00 81.81 178 GLN A N 1
ATOM 1418 C CA . GLN A 1 178 ? -11.146 15.080 4.012 1.00 81.81 178 GLN A CA 1
ATOM 1419 C C . GLN A 1 178 ? -9.801 14.832 4.694 1.00 81.81 178 GLN A C 1
ATOM 1421 O O . GLN A 1 178 ? -8.810 14.582 4.007 1.00 81.81 178 GLN A O 1
ATOM 1426 N N . ALA A 1 179 ? -9.785 14.795 6.029 1.00 87.38 179 ALA A N 1
ATOM 1427 C CA . ALA A 1 179 ? -8.603 14.424 6.796 1.00 87.38 179 ALA A CA 1
ATOM 1428 C C . ALA A 1 179 ? -8.095 13.026 6.417 1.00 87.38 179 ALA A C 1
ATOM 1430 O O . ALA A 1 179 ? -6.914 12.856 6.108 1.00 87.38 179 ALA A O 1
ATOM 1431 N N . LEU A 1 180 ? -8.997 12.040 6.347 1.00 86.38 180 LEU A N 1
ATOM 1432 C CA . LEU A 1 180 ? -8.664 10.677 5.943 1.00 86.38 180 LEU A CA 1
ATOM 1433 C C . LEU A 1 180 ? -8.052 10.639 4.537 1.00 86.38 180 LEU A C 1
ATOM 1435 O O . LEU A 1 180 ? -7.056 9.948 4.323 1.00 86.38 180 LEU A O 1
ATOM 1439 N N . ARG A 1 181 ? -8.591 11.411 3.583 1.00 82.50 181 ARG A N 1
ATOM 1440 C CA . ARG A 1 181 ? -8.016 11.534 2.231 1.00 82.50 181 ARG A CA 1
ATOM 1441 C C . ARG A 1 181 ? -6.598 12.094 2.265 1.00 82.50 181 ARG A C 1
ATOM 1443 O O . ARG A 1 181 ? -5.731 11.524 1.613 1.00 82.50 181 ARG A O 1
ATOM 1450 N N . CYS A 1 182 ? -6.350 13.157 3.029 1.00 82.31 182 CYS A N 1
ATOM 1451 C CA . CYS A 1 182 ? -5.013 13.736 3.168 1.00 82.31 182 CYS A CA 1
ATOM 1452 C C . CYS A 1 182 ? -4.004 12.723 3.723 1.00 82.31 182 CYS A C 1
ATOM 1454 O O . CYS A 1 182 ? -2.937 12.553 3.137 1.00 82.31 182 CYS A O 1
ATOM 1456 N N . TYR A 1 183 ? -4.357 12.007 4.795 1.00 88.69 183 TYR A N 1
ATOM 1457 C CA . TYR A 1 183 ? -3.477 10.993 5.382 1.00 88.69 183 TYR A CA 1
ATOM 1458 C C . TYR A 1 183 ? -3.272 9.781 4.470 1.00 88.69 183 TYR A C 1
ATOM 1460 O O . TYR A 1 183 ? -2.167 9.250 4.412 1.00 88.69 183 TYR A O 1
ATOM 1468 N N . THR A 1 184 ? -4.294 9.386 3.706 1.00 84.94 184 THR A N 1
ATOM 1469 C CA . THR A 1 184 ? -4.171 8.320 2.697 1.00 84.94 184 THR A CA 1
ATOM 1470 C C . THR A 1 184 ? -3.194 8.729 1.596 1.00 84.94 184 THR A C 1
ATOM 1472 O O . THR A 1 184 ? -2.282 7.973 1.283 1.00 84.94 184 THR A O 1
ATOM 1475 N N . SER A 1 185 ? -3.325 9.945 1.055 1.00 82.06 185 SER A N 1
ATOM 1476 C CA . SER A 1 185 ? -2.397 10.460 0.043 1.00 82.06 185 SER A CA 1
ATOM 1477 C C . SER A 1 185 ? -0.971 10.594 0.581 1.00 82.06 185 SER A C 1
ATOM 1479 O O . SER A 1 185 ? -0.019 10.278 -0.125 1.00 82.06 185 SER A O 1
ATOM 1481 N N . ALA A 1 186 ? -0.808 11.036 1.833 1.00 85.56 186 ALA A N 1
ATOM 1482 C CA . ALA A 1 186 ? 0.502 11.097 2.477 1.00 85.56 186 ALA A CA 1
ATOM 1483 C C . ALA A 1 186 ? 1.119 9.696 2.582 1.00 85.56 186 ALA A C 1
ATOM 1485 O O . ALA A 1 186 ? 2.287 9.510 2.252 1.00 85.56 186 ALA A O 1
ATOM 1486 N N . LEU A 1 187 ? 0.323 8.697 2.969 1.00 84.19 187 LEU A N 1
ATOM 1487 C CA . LEU A 1 187 ? 0.766 7.311 3.054 1.00 84.19 187 LEU A CA 1
ATOM 1488 C C . LEU A 1 187 ? 1.170 6.762 1.676 1.00 84.19 187 LEU A C 1
ATOM 1490 O O . LEU A 1 187 ? 2.236 6.160 1.563 1.00 84.19 187 LEU A O 1
ATOM 1494 N N . ASP A 1 188 ? 0.395 7.043 0.626 1.00 78.62 188 ASP A N 1
ATOM 1495 C CA . ASP A 1 188 ? 0.727 6.674 -0.758 1.00 78.62 188 ASP A CA 1
ATOM 1496 C C . ASP A 1 188 ? 2.065 7.288 -1.223 1.00 78.62 188 ASP A C 1
ATOM 1498 O O . ASP A 1 188 ? 2.809 6.650 -1.967 1.00 78.62 188 ASP A O 1
ATOM 1502 N N . LEU A 1 189 ? 2.411 8.498 -0.764 1.00 73.31 189 LEU A N 1
ATOM 1503 C CA . LEU A 1 189 ? 3.714 9.119 -1.036 1.00 73.31 189 LEU A CA 1
ATOM 1504 C C . LEU A 1 189 ? 4.839 8.499 -0.203 1.00 73.31 189 LEU A C 1
ATOM 1506 O O . LEU A 1 189 ? 5.923 8.258 -0.729 1.00 73.31 189 LEU A O 1
ATOM 1510 N N . THR A 1 190 ? 4.589 8.147 1.065 1.00 71.44 190 THR A N 1
ATOM 1511 C CA . THR A 1 190 ? 5.586 7.395 1.851 1.00 71.44 190 THR A CA 1
ATOM 1512 C C . THR A 1 190 ? 5.877 6.018 1.250 1.00 71.44 190 THR A C 1
ATOM 1514 O O . THR A 1 190 ? 6.928 5.450 1.528 1.00 71.44 190 THR A O 1
ATOM 1517 N N . GLN A 1 191 ? 4.962 5.467 0.444 1.00 61.72 191 GLN A N 1
ATOM 1518 C CA . GLN A 1 191 ? 5.122 4.216 -0.308 1.00 61.72 191 GLN A CA 1
ATOM 1519 C C . GLN A 1 191 ? 6.051 4.321 -1.520 1.00 61.72 191 GLN A C 1
ATOM 1521 O O . GLN A 1 191 ? 6.516 3.290 -1.998 1.00 61.72 191 GLN A O 1
ATOM 1526 N N . GLN A 1 192 ? 6.361 5.535 -1.977 1.00 54.66 192 GLN A N 1
ATOM 1527 C CA . GLN A 1 192 ? 7.291 5.785 -3.081 1.00 54.66 192 GLN A CA 1
ATOM 1528 C C . GLN A 1 192 ? 8.741 5.979 -2.606 1.00 54.66 192 GLN A C 1
ATOM 1530 O O . GLN A 1 192 ? 9.658 5.897 -3.419 1.00 54.66 192 GLN A O 1
ATOM 1535 N N . ASP A 1 193 ? 8.968 6.210 -1.305 1.00 49.78 193 ASP A N 1
ATOM 1536 C CA . ASP A 1 193 ? 10.304 6.494 -0.780 1.00 49.78 193 ASP A CA 1
ATOM 1537 C C . ASP A 1 193 ? 11.123 5.221 -0.494 1.00 49.78 193 ASP A C 1
ATOM 1539 O O . ASP A 1 193 ? 10.712 4.283 0.196 1.00 49.78 193 ASP A O 1
ATOM 1543 N N . ILE A 1 194 ? 12.325 5.221 -1.061 1.00 46.62 194 ILE A N 1
ATOM 1544 C CA . ILE A 1 194 ? 13.289 4.133 -1.150 1.00 46.62 194 ILE A CA 1
ATOM 1545 C C . ILE A 1 194 ? 14.216 4.188 0.077 1.00 46.62 194 ILE A C 1
ATOM 1547 O O . ILE A 1 194 ? 14.959 5.147 0.281 1.00 46.62 194 ILE A O 1
ATOM 1551 N N . ARG A 1 195 ? 14.266 3.083 0.837 1.00 42.84 195 ARG A N 1
ATOM 1552 C CA . ARG A 1 195 ? 15.342 2.691 1.785 1.00 42.84 195 ARG A CA 1
ATOM 1553 C C . ARG A 1 195 ? 15.586 3.548 3.044 1.00 42.84 195 ARG A C 1
ATOM 1555 O O . ARG A 1 195 ? 16.554 3.271 3.748 1.00 42.84 195 ARG A O 1
ATOM 1562 N N . GLY A 1 196 ? 14.763 4.546 3.361 1.00 41.88 196 GLY A N 1
ATOM 1563 C CA . GLY A 1 196 ? 15.135 5.552 4.372 1.00 41.88 196 GLY A CA 1
ATOM 1564 C C . GLY A 1 196 ? 14.370 5.561 5.694 1.00 41.88 196 GLY A C 1
ATOM 1565 O O . GLY A 1 196 ? 14.990 5.552 6.756 1.00 41.88 196 GLY A O 1
ATOM 1566 N N . ALA A 1 197 ? 13.037 5.631 5.660 1.00 45.25 197 ALA A N 1
ATOM 1567 C CA . ALA A 1 197 ? 12.270 6.002 6.852 1.00 45.25 197 ALA A CA 1
ATOM 1568 C C . ALA A 1 197 ? 10.995 5.162 7.069 1.00 45.25 197 ALA A C 1
ATOM 1570 O O . ALA A 1 197 ? 9.879 5.669 6.943 1.00 45.25 197 ALA A O 1
ATOM 1571 N N . PRO A 1 198 ? 11.127 3.900 7.522 1.00 51.34 198 PRO A N 1
ATOM 1572 C CA . PRO A 1 198 ? 10.017 3.153 8.129 1.00 51.34 198 PRO A CA 1
ATOM 1573 C C . PRO A 1 198 ? 9.399 3.876 9.346 1.00 51.34 198 PRO A C 1
ATOM 1575 O O . PRO A 1 198 ? 8.274 3.598 9.754 1.00 51.34 198 PRO A O 1
ATOM 1578 N N . SER A 1 199 ? 10.128 4.831 9.931 1.00 57.34 199 SER A N 1
ATOM 1579 C CA . SER A 1 199 ? 9.923 5.350 11.284 1.00 57.34 199 SER A CA 1
ATOM 1580 C C . SER A 1 199 ? 8.794 6.368 11.462 1.00 57.34 199 SER A C 1
ATOM 1582 O O . SER A 1 199 ? 8.597 6.826 12.583 1.00 57.34 199 SER A O 1
ATOM 1584 N N . LYS A 1 200 ? 8.041 6.746 10.419 1.00 68.88 200 LYS A N 1
ATOM 1585 C CA . LYS A 1 200 ? 6.908 7.690 10.567 1.00 68.88 200 LYS A CA 1
ATOM 1586 C C . LYS A 1 200 ? 5.580 7.217 9.978 1.00 68.88 200 LYS A C 1
ATOM 1588 O O . LYS A 1 200 ? 4.558 7.847 10.229 1.00 68.88 200 LYS A O 1
ATOM 1593 N N . ARG A 1 201 ? 5.539 6.082 9.272 1.00 79.62 201 ARG A N 1
ATOM 1594 C CA . ARG A 1 201 ? 4.281 5.560 8.701 1.00 79.62 201 ARG A CA 1
ATOM 1595 C C . ARG A 1 201 ? 3.252 5.175 9.758 1.00 79.62 201 ARG A C 1
ATOM 1597 O O . ARG A 1 201 ? 2.065 5.423 9.559 1.00 79.62 201 ARG A O 1
ATOM 1604 N N . TYR A 1 202 ? 3.694 4.639 10.900 1.00 86.25 202 TYR A N 1
ATOM 1605 C CA . TYR A 1 202 ? 2.791 4.339 12.015 1.00 86.25 202 TYR A CA 1
ATOM 1606 C C . TYR A 1 202 ? 2.002 5.585 12.448 1.00 86.25 202 TYR A C 1
ATOM 1608 O O . TYR A 1 202 ? 0.846 5.470 12.845 1.00 86.25 202 TYR A O 1
ATOM 1616 N N . HIS A 1 203 ? 2.592 6.786 12.335 1.00 89.00 203 HIS A N 1
ATOM 1617 C CA . HIS A 1 203 ? 1.933 8.034 12.711 1.00 89.00 203 HIS A CA 1
ATOM 1618 C C . HIS A 1 203 ? 0.718 8.300 11.823 1.00 89.00 203 HIS A C 1
ATOM 1620 O O . HIS A 1 203 ? -0.351 8.618 12.340 1.00 89.00 203 HIS A O 1
ATOM 1626 N N . LEU A 1 204 ? 0.862 8.115 10.507 1.00 90.75 204 LEU A N 1
ATOM 1627 C CA . LEU A 1 204 ? -0.224 8.283 9.541 1.00 90.75 204 LEU A CA 1
ATOM 1628 C C . LEU A 1 204 ? -1.360 7.291 9.802 1.00 90.75 204 LEU A C 1
ATOM 1630 O O . LEU A 1 204 ? -2.515 7.707 9.860 1.00 90.75 204 LEU A O 1
ATOM 1634 N N . PHE A 1 205 ? -1.045 6.020 10.063 1.00 92.75 205 PHE A N 1
ATOM 1635 C CA . PHE A 1 205 ? -2.051 5.025 10.444 1.00 92.75 205 PHE A CA 1
ATOM 1636 C C . PHE A 1 205 ? -2.767 5.386 11.752 1.00 92.75 205 PHE A C 1
ATOM 1638 O O . PHE A 1 205 ? -3.993 5.318 11.815 1.00 92.75 205 PHE A O 1
ATOM 1645 N N . CYS A 1 206 ? -2.052 5.883 12.769 1.00 94.25 206 CYS A N 1
ATOM 1646 C CA . CYS A 1 206 ? -2.689 6.412 13.980 1.00 94.25 206 CYS A CA 1
ATOM 1647 C C . CYS A 1 206 ? -3.652 7.570 13.665 1.00 94.25 206 CYS A C 1
ATOM 1649 O O . CYS A 1 206 ? -4.723 7.660 14.264 1.00 94.25 206 CYS A O 1
ATOM 1651 N N . LYS A 1 207 ? -3.308 8.459 12.722 1.00 95.44 207 LYS A N 1
ATOM 1652 C CA . LYS A 1 207 ? -4.194 9.556 12.302 1.00 95.44 207 LYS A CA 1
ATOM 1653 C C . LYS A 1 207 ? -5.420 9.069 11.527 1.00 95.44 207 LYS A C 1
ATOM 1655 O O . LYS A 1 207 ? -6.509 9.590 11.763 1.00 95.44 207 LYS A O 1
ATOM 1660 N N . GLN A 1 208 ? -5.279 8.067 10.659 1.00 94.81 208 GLN A N 1
ATOM 1661 C CA . GLN A 1 208 ? -6.420 7.435 9.987 1.00 94.81 208 GLN A CA 1
ATOM 1662 C C . GLN A 1 208 ? -7.345 6.745 10.997 1.00 94.81 208 GLN A C 1
ATOM 1664 O O . GLN A 1 208 ? -8.552 6.979 10.961 1.00 94.81 208 GLN A O 1
ATOM 1669 N N . ALA A 1 209 ? -6.782 6.018 11.971 1.00 96.81 209 ALA A N 1
ATOM 1670 C CA . ALA A 1 209 ? -7.548 5.401 13.050 1.00 96.81 209 ALA A CA 1
ATOM 1671 C C . ALA A 1 209 ? -8.365 6.442 13.832 1.00 96.81 209 ALA A C 1
ATOM 1673 O O . ALA A 1 209 ? -9.543 6.223 14.093 1.00 96.81 209 ALA A O 1
ATOM 1674 N N . VAL A 1 210 ? -7.788 7.614 14.133 1.00 97.12 210 VAL A N 1
ATOM 1675 C CA . VAL A 1 210 ? -8.538 8.734 14.728 1.00 97.12 210 VAL A CA 1
ATOM 1676 C C . VAL A 1 210 ? -9.697 9.167 13.831 1.00 97.12 210 VAL A C 1
ATOM 1678 O O . VAL A 1 210 ? -10.814 9.283 14.323 1.00 97.12 210 VAL A O 1
ATOM 1681 N N . CYS A 1 211 ? -9.471 9.369 12.529 1.00 94.94 211 CYS A N 1
ATOM 1682 C CA . CYS A 1 211 ? -10.542 9.755 11.603 1.00 94.94 211 CYS A CA 1
ATOM 1683 C C . CYS A 1 211 ? -11.688 8.730 11.614 1.00 94.94 211 CYS A C 1
ATOM 1685 O O . CYS A 1 211 ? -12.850 9.114 11.719 1.00 94.94 211 CYS A O 1
ATOM 1687 N N . HIS A 1 212 ? -11.367 7.436 11.544 1.00 95.38 212 HIS A N 1
ATOM 1688 C CA . HIS A 1 212 ? -12.354 6.357 11.570 1.00 95.38 212 HIS A CA 1
ATOM 1689 C C . HIS A 1 212 ? -13.104 6.271 12.908 1.00 95.38 212 HIS A C 1
ATOM 1691 O O . HIS A 1 212 ? -14.325 6.128 12.904 1.00 95.38 212 HIS A O 1
ATOM 1697 N N . LEU A 1 213 ? -12.420 6.463 14.042 1.00 96.81 213 LEU A N 1
ATOM 1698 C CA . LEU A 1 213 ? -13.056 6.524 15.365 1.00 96.81 213 LEU A CA 1
ATOM 1699 C C . LEU A 1 213 ? -14.066 7.666 15.473 1.00 96.81 213 LEU A C 1
ATOM 1701 O O . LEU A 1 213 ? -15.167 7.459 15.979 1.00 96.81 213 LEU A O 1
ATOM 1705 N N . GLU A 1 214 ? -13.717 8.857 14.986 1.00 95.44 214 GLU A N 1
ATOM 1706 C CA . GLU A 1 214 ? -14.629 10.006 15.007 1.00 95.44 214 GLU A CA 1
ATOM 1707 C C . GLU A 1 214 ? -15.821 9.823 14.049 1.00 95.44 214 GLU A C 1
ATOM 1709 O O . GLU A 1 214 ? -16.901 10.364 14.285 1.00 95.44 214 GLU A O 1
ATOM 1714 N N . MET A 1 215 ? -15.661 9.001 13.007 1.00 94.50 215 MET A N 1
ATOM 1715 C CA . MET A 1 215 ? -16.748 8.563 12.123 1.00 94.50 215 MET A CA 1
ATOM 1716 C C . MET A 1 215 ? -17.545 7.361 12.665 1.00 94.50 215 MET A C 1
ATOM 1718 O O . MET A 1 215 ? -18.491 6.934 12.008 1.00 94.50 215 MET A O 1
ATOM 1722 N N . GLN A 1 216 ? -17.197 6.829 13.845 1.00 94.69 216 GLN A N 1
ATOM 1723 C CA . GLN A 1 216 ? -17.756 5.597 14.433 1.00 94.69 216 GLN A CA 1
ATOM 1724 C C . GLN A 1 216 ? -17.549 4.335 13.575 1.00 94.69 216 GLN A C 1
ATOM 1726 O O . GLN A 1 216 ? -18.224 3.324 13.758 1.00 94.69 216 GLN A O 1
ATOM 1731 N N . ASP A 1 217 ? -16.585 4.370 12.657 1.00 95.06 217 ASP A N 1
ATOM 1732 C CA . ASP A 1 217 ? -16.149 3.213 11.884 1.00 95.06 217 ASP A CA 1
ATOM 1733 C C . ASP A 1 217 ? -15.074 2.455 12.673 1.00 95.06 217 ASP A C 1
ATOM 1735 O O . ASP A 1 217 ? -13.866 2.572 12.445 1.00 95.06 217 ASP A O 1
ATOM 1739 N N . PHE A 1 218 ? -15.527 1.728 13.691 1.00 93.81 218 PHE A N 1
ATOM 1740 C CA . PHE A 1 218 ? -14.635 1.080 14.648 1.00 93.81 218 PHE A CA 1
ATOM 1741 C C . PHE A 1 218 ? -13.845 -0.090 14.043 1.00 93.81 218 PHE A C 1
ATOM 1743 O O . PHE A 1 218 ? -12.741 -0.376 14.504 1.00 93.81 218 PHE A O 1
ATOM 1750 N N . GLU A 1 219 ? -14.367 -0.745 13.002 1.00 93.44 219 GLU A N 1
ATOM 1751 C CA . GLU A 1 219 ? -13.667 -1.831 12.306 1.00 93.44 219 GLU A CA 1
ATOM 1752 C C . GLU A 1 219 ? -12.448 -1.299 11.548 1.00 93.44 219 GLU A C 1
ATOM 1754 O O . GLU A 1 219 ? -11.333 -1.787 11.754 1.00 93.44 219 GLU A O 1
ATOM 1759 N N . SER A 1 220 ? -12.624 -0.252 10.736 1.00 90.12 220 SER A N 1
ATOM 1760 C CA . SER A 1 220 ? -11.506 0.366 10.013 1.00 90.12 220 SER A CA 1
ATOM 1761 C C . SER A 1 220 ? -10.490 0.987 10.973 1.00 90.12 220 SER A C 1
ATOM 1763 O O . SER A 1 220 ? -9.284 0.826 10.790 1.00 90.12 220 SER A O 1
ATOM 1765 N N . ALA A 1 221 ? -10.957 1.618 12.057 1.00 95.50 221 ALA A N 1
ATOM 1766 C CA . ALA A 1 221 ? -10.073 2.149 13.090 1.00 95.50 221 ALA A CA 1
ATOM 1767 C C . ALA A 1 221 ? -9.196 1.069 13.741 1.00 95.50 221 ALA A C 1
ATOM 1769 O O . ALA A 1 221 ? -8.013 1.301 13.995 1.00 95.50 221 ALA A O 1
ATOM 1770 N N . LEU A 1 222 ? -9.764 -0.113 14.006 1.00 95.69 222 LEU A N 1
ATOM 1771 C CA . LEU A 1 222 ? -9.029 -1.253 14.550 1.00 95.69 222 LEU A CA 1
ATOM 1772 C C . LEU A 1 222 ? -7.964 -1.747 13.563 1.00 95.69 222 LEU A C 1
ATOM 1774 O O . LEU A 1 222 ? -6.833 -2.018 13.967 1.00 95.69 222 LEU A O 1
ATOM 1778 N N . VAL A 1 223 ? -8.312 -1.834 12.277 1.00 93.19 223 VAL A N 1
ATOM 1779 C CA . VAL A 1 223 ? -7.379 -2.223 11.212 1.00 93.19 223 VAL A CA 1
ATOM 1780 C C . VAL A 1 223 ? -6.195 -1.259 11.148 1.00 93.19 223 VAL A C 1
ATOM 1782 O O . VAL A 1 223 ? -5.049 -1.704 11.166 1.00 93.19 223 VAL A O 1
ATOM 1785 N N . ASP A 1 224 ? -6.444 0.049 11.124 1.00 91.44 224 ASP A N 1
ATOM 1786 C CA . ASP A 1 224 ? -5.371 1.043 11.033 1.00 91.44 224 ASP A CA 1
ATOM 1787 C C . ASP A 1 224 ? -4.512 1.090 12.304 1.00 91.44 224 ASP A C 1
ATOM 1789 O O . ASP A 1 224 ? -3.286 1.169 12.221 1.00 91.44 224 ASP A O 1
ATOM 1793 N N . ALA A 1 225 ? -5.116 0.948 13.488 1.00 94.94 225 ALA A N 1
ATOM 1794 C CA . ALA A 1 225 ? -4.365 0.862 14.739 1.00 94.94 225 ALA A CA 1
ATOM 1795 C C . ALA A 1 225 ? -3.463 -0.385 14.800 1.00 94.94 225 ALA A C 1
ATOM 1797 O O . ALA A 1 225 ? -2.343 -0.312 15.307 1.00 94.94 225 ALA A O 1
ATOM 1798 N N . ASN A 1 226 ? -3.913 -1.519 14.254 1.00 93.69 226 ASN A N 1
ATOM 1799 C CA . ASN A 1 226 ? -3.091 -2.725 14.158 1.00 93.69 226 ASN A CA 1
ATOM 1800 C C . ASN A 1 226 ? -1.928 -2.543 13.178 1.00 93.69 226 ASN A C 1
ATOM 1802 O O . ASN A 1 226 ? -0.801 -2.861 13.543 1.00 93.69 226 ASN A O 1
ATOM 1806 N N . LYS A 1 227 ? -2.152 -1.944 12.001 1.00 89.25 227 LYS A N 1
ATOM 1807 C CA . LYS A 1 227 ? -1.062 -1.616 11.060 1.00 89.25 227 LYS A CA 1
ATOM 1808 C C . LYS A 1 227 ? -0.012 -0.698 11.685 1.00 89.25 227 LYS A C 1
ATOM 1810 O O . LYS A 1 227 ? 1.181 -0.879 11.464 1.00 89.25 227 LYS A O 1
ATOM 1815 N N . ALA A 1 228 ? -0.434 0.282 12.486 1.00 91.31 228 ALA A N 1
ATOM 1816 C CA . ALA A 1 228 ? 0.499 1.137 13.214 1.00 91.31 228 ALA A CA 1
ATOM 1817 C C . ALA A 1 228 ? 1.371 0.334 14.199 1.00 91.31 228 ALA A C 1
ATOM 1819 O O . ALA A 1 228 ? 2.573 0.580 14.277 1.00 91.31 228 ALA A O 1
ATOM 1820 N N . LEU A 1 229 ? 0.789 -0.644 14.903 1.00 91.50 229 LEU A N 1
ATOM 1821 C CA . LEU A 1 229 ? 1.505 -1.529 15.831 1.00 91.50 229 LEU A CA 1
ATOM 1822 C C . LEU A 1 229 ? 2.389 -2.568 15.135 1.00 91.50 229 LEU A C 1
ATOM 1824 O O . LEU A 1 229 ? 3.395 -2.969 15.706 1.00 91.50 229 LEU A O 1
ATOM 1828 N N . GLU A 1 230 ? 2.044 -2.991 13.920 1.00 87.94 230 GLU A N 1
ATOM 1829 C CA . GLU A 1 230 ? 2.914 -3.841 13.095 1.00 87.94 230 GLU A CA 1
ATOM 1830 C C . GLU A 1 230 ? 4.206 -3.113 12.689 1.00 87.94 230 GLU A C 1
ATOM 1832 O O . GLU A 1 230 ? 5.236 -3.750 12.481 1.00 87.94 230 GLU A O 1
ATOM 1837 N N . ILE A 1 231 ? 4.159 -1.780 12.584 1.00 84.50 231 ILE A N 1
ATOM 1838 C CA . ILE A 1 231 ? 5.318 -0.940 12.247 1.00 84.50 231 ILE A CA 1
ATOM 1839 C C . ILE A 1 231 ? 6.095 -0.532 13.504 1.00 84.50 231 ILE A C 1
ATOM 1841 O O . ILE A 1 231 ? 7.325 -0.559 13.503 1.00 84.50 231 ILE A O 1
ATOM 1845 N N . ASP A 1 232 ? 5.393 -0.131 14.563 1.00 85.69 232 ASP A N 1
ATOM 1846 C CA . ASP A 1 232 ? 5.973 0.239 15.854 1.00 85.69 232 ASP A CA 1
ATOM 1847 C C . ASP A 1 232 ? 5.198 -0.438 16.993 1.00 85.69 232 ASP A C 1
ATOM 1849 O O . ASP A 1 232 ? 4.217 0.086 17.528 1.00 85.69 232 ASP A O 1
ATOM 1853 N N . GLU A 1 233 ? 5.680 -1.613 17.399 1.00 89.06 233 GLU A N 1
ATOM 1854 C CA . GLU A 1 233 ? 5.095 -2.415 18.479 1.00 89.06 233 GLU A CA 1
ATOM 1855 C C . GLU A 1 233 ? 5.118 -1.706 19.844 1.00 89.06 233 GLU A C 1
ATOM 1857 O O . GLU A 1 233 ? 4.418 -2.119 20.775 1.00 89.06 233 GLU A O 1
ATOM 1862 N N . GLY A 1 234 ? 5.948 -0.667 19.995 1.00 88.12 234 GLY A N 1
ATOM 1863 C CA . GLY A 1 234 ? 6.070 0.148 21.200 1.00 88.12 234 GLY A CA 1
ATOM 1864 C C . GLY A 1 234 ? 5.127 1.348 21.222 1.00 88.12 234 GLY A C 1
ATOM 1865 O O . GLY A 1 234 ? 5.088 2.062 22.229 1.00 88.12 234 GLY A O 1
ATOM 1866 N N . ASN A 1 235 ? 4.357 1.574 20.154 1.00 89.75 235 ASN A N 1
ATOM 1867 C CA . ASN A 1 235 ? 3.639 2.819 19.972 1.00 89.75 235 ASN A CA 1
ATOM 1868 C C . ASN A 1 235 ? 2.457 2.976 20.934 1.00 89.75 235 ASN A C 1
ATOM 1870 O O . ASN A 1 235 ? 1.390 2.377 20.775 1.00 89.75 235 ASN A O 1
ATOM 1874 N N . ALA A 1 236 ? 2.622 3.848 21.925 1.00 93.56 236 ALA A N 1
ATOM 1875 C CA . ALA A 1 236 ? 1.594 4.078 22.929 1.00 93.56 236 ALA A CA 1
ATOM 1876 C C . ALA A 1 236 ? 0.294 4.661 22.345 1.00 93.56 236 ALA A C 1
ATOM 1878 O O . ALA A 1 236 ? -0.791 4.378 22.854 1.00 93.56 236 ALA A O 1
ATOM 1879 N N . GLU A 1 237 ? 0.400 5.472 21.290 1.00 94.12 237 GLU A N 1
ATOM 1880 C CA . GLU A 1 237 ? -0.754 6.080 20.629 1.00 94.12 237 GLU A CA 1
ATOM 1881 C C . GLU A 1 237 ? -1.548 5.035 19.837 1.00 94.12 237 GLU A C 1
ATOM 1883 O O . GLU A 1 237 ? -2.770 4.988 19.950 1.00 94.12 237 GLU A O 1
ATOM 1888 N N . ALA A 1 238 ? -0.876 4.134 19.118 1.00 95.06 238 ALA A N 1
ATOM 1889 C CA . ALA A 1 238 ? -1.532 3.057 18.383 1.00 95.06 238 ALA A CA 1
ATOM 1890 C C . ALA A 1 238 ? -2.296 2.101 19.316 1.00 95.06 238 ALA A C 1
ATOM 1892 O O . ALA A 1 238 ? -3.456 1.783 19.054 1.00 95.06 238 ALA A O 1
ATOM 1893 N N . TYR A 1 239 ? -1.714 1.723 20.463 1.00 97.56 239 TYR A N 1
ATOM 1894 C CA . TYR A 1 239 ? -2.435 0.956 21.491 1.00 97.56 239 TYR A CA 1
ATOM 1895 C C . TYR A 1 239 ? -3.654 1.703 22.042 1.00 97.56 239 TYR A C 1
ATOM 1897 O O . TYR A 1 239 ? -4.681 1.082 22.327 1.00 97.56 239 TYR A O 1
ATOM 1905 N N . PHE A 1 240 ? -3.560 3.027 22.190 1.00 97.50 240 PHE A N 1
ATOM 1906 C CA . PHE A 1 240 ? -4.676 3.845 22.655 1.00 97.50 240 PHE A CA 1
ATOM 1907 C C . PHE A 1 240 ? -5.818 3.867 21.633 1.00 97.50 240 PHE A C 1
ATOM 1909 O O . PHE A 1 240 ? -6.967 3.614 22.001 1.00 97.50 240 PHE A O 1
ATOM 1916 N N . GLN A 1 241 ? -5.509 4.082 20.349 1.00 97.56 241 GLN A N 1
ATOM 1917 C CA . GLN A 1 241 ? -6.521 4.054 19.289 1.00 97.56 241 GLN A CA 1
ATOM 1918 C C . GLN A 1 241 ? -7.122 2.654 19.108 1.00 97.56 241 GLN A C 1
ATOM 1920 O O . GLN A 1 241 ? -8.340 2.531 18.978 1.00 97.56 241 GLN A O 1
ATOM 1925 N N . ARG A 1 242 ? -6.314 1.589 19.223 1.00 97.81 242 ARG A N 1
ATOM 1926 C CA . ARG A 1 242 ? -6.800 0.200 19.236 1.00 97.81 242 ARG A CA 1
ATOM 1927 C C . ARG A 1 242 ? -7.784 -0.045 20.379 1.00 97.81 242 ARG A C 1
ATOM 1929 O O . ARG A 1 242 ? -8.837 -0.638 20.170 1.00 97.81 242 ARG A O 1
ATOM 1936 N N . GLY A 1 243 ? -7.457 0.436 21.580 1.00 97.62 243 GLY A N 1
ATOM 1937 C CA . GLY A 1 243 ? -8.325 0.344 22.754 1.00 97.62 243 GLY A CA 1
ATOM 1938 C C . GLY A 1 243 ? -9.678 1.025 22.543 1.00 97.62 243 GLY A C 1
ATOM 1939 O O . GLY A 1 243 ? -10.708 0.411 22.804 1.00 97.62 243 GLY A O 1
ATOM 1940 N N . ARG A 1 244 ? -9.682 2.249 21.996 1.00 98.00 244 ARG A N 1
ATOM 1941 C CA . ARG A 1 244 ? -10.915 2.983 21.650 1.00 98.00 244 ARG A CA 1
ATOM 1942 C C . ARG A 1 244 ? -11.752 2.260 20.594 1.00 98.00 244 ARG A C 1
ATOM 1944 O O . ARG A 1 244 ? -12.971 2.212 20.714 1.00 98.00 244 ARG A O 1
ATOM 1951 N N . ALA A 1 245 ? -11.111 1.686 19.576 1.00 97.81 245 ALA A N 1
ATOM 1952 C CA . ALA A 1 245 ? -11.806 0.945 18.525 1.00 97.81 245 ALA A CA 1
ATOM 1953 C C . ALA A 1 245 ? -12.481 -0.314 19.087 1.00 97.81 245 ALA A C 1
ATOM 1955 O O . ALA A 1 245 ? -13.665 -0.545 18.856 1.00 97.81 245 ALA A O 1
ATOM 1956 N N . LEU A 1 246 ? -11.756 -1.086 19.900 1.00 97.69 246 LEU A N 1
ATOM 1957 C CA . LEU A 1 246 ? -12.284 -2.281 20.563 1.00 97.69 246 LEU A CA 1
ATOM 1958 C C . LEU A 1 246 ? -13.413 -1.954 21.547 1.00 97.69 246 LEU A C 1
ATOM 1960 O O . LEU A 1 246 ? -14.370 -2.718 21.644 1.00 97.69 246 LEU A O 1
ATOM 1964 N N . GLU A 1 247 ? -13.328 -0.825 22.253 1.00 97.19 247 GLU A N 1
ATOM 1965 C CA . GLU A 1 247 ? -14.410 -0.332 23.110 1.00 97.19 247 GLU A CA 1
ATOM 1966 C C . GLU A 1 247 ? -15.669 -0.003 22.294 1.00 97.19 247 GLU A C 1
ATOM 1968 O O . GLU A 1 247 ? -16.759 -0.438 22.666 1.00 97.19 247 GLU A O 1
ATOM 1973 N N . GLY A 1 248 ? -15.518 0.680 21.152 1.00 94.31 248 GLY A N 1
ATOM 1974 C CA . GLY A 1 248 ? -16.614 0.958 20.217 1.00 94.31 248 GLY A CA 1
ATOM 1975 C C . GLY A 1 248 ? -17.254 -0.303 19.622 1.00 94.31 248 GLY A C 1
ATOM 1976 O O . GLY A 1 248 ? -18.461 -0.333 19.397 1.00 94.31 248 GLY A O 1
ATOM 1977 N N . LEU A 1 249 ? -16.472 -1.375 19.451 1.00 96.44 249 LEU A N 1
ATOM 1978 C CA . LEU A 1 249 ? -16.949 -2.704 19.037 1.00 96.44 249 LEU A CA 1
ATOM 1979 C C . LEU A 1 249 ? -17.536 -3.544 20.190 1.00 96.44 249 LEU A C 1
ATOM 1981 O O . LEU A 1 249 ? -18.009 -4.656 19.959 1.00 96.44 249 LEU A O 1
ATOM 1985 N N . GLY A 1 250 ? -17.492 -3.062 21.437 1.00 95.81 250 GLY A N 1
ATOM 1986 C CA . GLY A 1 250 ? -17.970 -3.795 22.617 1.00 95.81 250 GLY A CA 1
ATOM 1987 C C . GLY A 1 250 ? -17.036 -4.912 23.108 1.00 95.81 250 GLY A C 1
ATOM 1988 O O . GLY A 1 250 ? -17.422 -5.725 23.950 1.00 95.81 250 GLY A O 1
ATOM 1989 N N . ILE A 1 251 ? -15.792 -4.965 22.626 1.00 96.62 251 ILE A N 1
ATOM 1990 C CA . ILE A 1 251 ? -14.788 -5.980 22.986 1.00 96.62 251 ILE A CA 1
ATOM 1991 C C . ILE A 1 251 ? -13.965 -5.490 24.190 1.00 96.62 251 ILE A C 1
ATOM 1993 O O . ILE A 1 251 ? -12.755 -5.258 24.124 1.00 96.62 251 ILE A O 1
ATOM 1997 N N . TYR A 1 252 ? -14.636 -5.326 25.331 1.00 95.12 252 TYR A N 1
ATOM 1998 C CA . TYR A 1 252 ? -14.086 -4.621 26.496 1.00 95.12 252 TYR A CA 1
ATOM 1999 C C . TYR A 1 252 ? -12.826 -5.256 27.104 1.00 95.12 252 TYR A C 1
ATOM 2001 O O . TYR A 1 252 ? -11.952 -4.538 27.586 1.00 95.12 252 TYR A O 1
ATOM 2009 N N . ALA A 1 253 ? -12.699 -6.586 27.076 1.00 96.19 253 ALA A N 1
ATOM 2010 C CA . ALA A 1 253 ? -11.532 -7.270 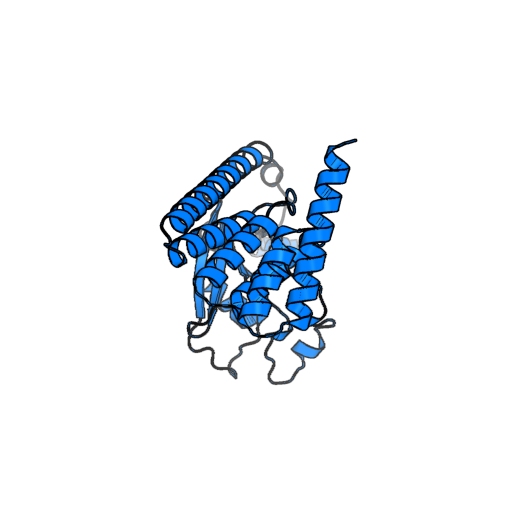27.639 1.00 96.19 253 ALA A CA 1
ATOM 2011 C C . ALA A 1 253 ? -10.234 -6.896 26.898 1.00 96.19 253 ALA A C 1
ATOM 2013 O O . ALA A 1 253 ? -9.249 -6.507 27.523 1.00 96.19 253 ALA A O 1
ATOM 2014 N N . GLN A 1 254 ? -10.261 -6.942 25.562 1.00 95.12 254 GLN A N 1
ATOM 2015 C CA . GLN A 1 254 ? -9.115 -6.580 24.722 1.00 95.12 254 GLN A CA 1
ATOM 2016 C C . GLN A 1 254 ? -8.887 -5.060 24.684 1.00 95.12 254 GLN A C 1
ATOM 2018 O O . GLN A 1 254 ? -7.746 -4.598 24.573 1.00 95.12 254 GLN A O 1
ATOM 2023 N N . ALA A 1 255 ? -9.962 -4.271 24.804 1.00 96.69 255 ALA A N 1
ATOM 2024 C CA . ALA A 1 255 ? -9.871 -2.821 24.939 1.00 96.69 255 ALA A CA 1
ATOM 2025 C C . ALA A 1 255 ? -9.083 -2.437 26.200 1.00 96.69 255 ALA A C 1
ATOM 2027 O O . ALA A 1 255 ? -8.128 -1.664 26.121 1.00 96.69 255 ALA A O 1
ATOM 2028 N N . LEU A 1 256 ? -9.424 -3.036 27.348 1.00 96.56 256 LEU A N 1
ATOM 2029 C CA . LEU A 1 256 ? -8.742 -2.795 28.619 1.00 96.56 256 LEU A CA 1
ATOM 2030 C C . LEU A 1 256 ? -7.255 -3.155 28.545 1.00 96.56 256 LEU A C 1
ATOM 2032 O O . LEU A 1 256 ? -6.417 -2.368 28.980 1.00 96.56 256 LEU A O 1
ATOM 2036 N N . GLU A 1 257 ? -6.926 -4.311 27.972 1.00 96.25 257 GLU A N 1
ATOM 2037 C CA . GLU A 1 257 ? -5.538 -4.731 27.764 1.00 96.25 257 GLU A CA 1
ATOM 2038 C C . GLU A 1 257 ? -4.768 -3.717 26.904 1.00 96.25 257 GLU A C 1
ATOM 2040 O O . GLU A 1 257 ? -3.684 -3.268 27.280 1.00 96.25 257 GLU A O 1
ATOM 2045 N N . SER A 1 258 ? -5.356 -3.282 25.787 1.00 95.06 258 SER A N 1
ATOM 2046 C CA . SER A 1 258 ? -4.732 -2.306 24.886 1.00 95.06 258 SER A CA 1
ATOM 2047 C C . SER A 1 258 ? -4.522 -0.948 25.567 1.00 95.06 258 SER A C 1
ATOM 2049 O O . SER A 1 258 ? -3.447 -0.362 25.460 1.00 95.06 258 SER A O 1
ATOM 2051 N N . LEU A 1 259 ? -5.492 -0.469 26.349 1.00 95.50 259 LEU A N 1
ATOM 2052 C CA . LEU A 1 259 ? -5.361 0.777 27.114 1.00 95.50 259 LEU A CA 1
ATOM 2053 C C . LEU A 1 259 ? -4.313 0.673 28.235 1.00 95.50 259 LEU A C 1
ATOM 2055 O O . LEU A 1 259 ? -3.602 1.642 28.519 1.00 95.50 259 LEU A O 1
ATOM 2059 N N . GLN A 1 26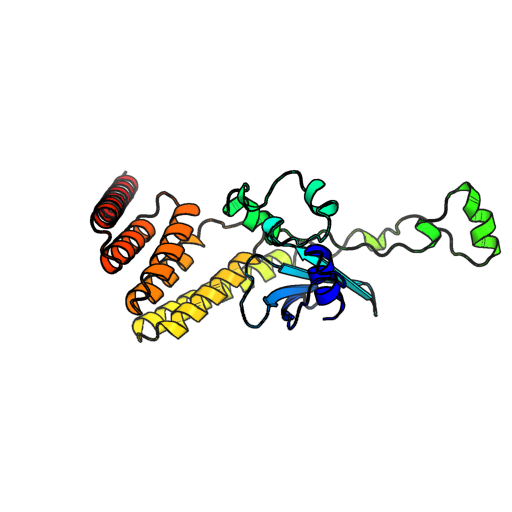0 ? -4.174 -0.498 28.864 1.00 96.31 260 GLN A N 1
ATOM 2060 C CA . GLN A 1 260 ? -3.114 -0.753 29.841 1.00 96.31 260 GLN A CA 1
ATOM 2061 C C . GLN A 1 260 ? -1.730 -0.719 29.188 1.00 96.31 260 GLN A C 1
ATOM 2063 O O . GLN A 1 260 ? -0.830 -0.077 29.735 1.00 96.31 260 GLN A O 1
ATOM 2068 N N . GLN A 1 261 ? -1.578 -1.334 28.010 1.00 94.56 261 GLN A N 1
ATOM 2069 C CA . GLN A 1 261 ? -0.348 -1.258 27.219 1.00 94.56 261 GLN A CA 1
ATOM 2070 C C . GLN A 1 261 ? -0.029 0.191 26.840 1.00 94.56 261 GLN A C 1
ATOM 2072 O O . GLN A 1 261 ? 1.074 0.657 27.117 1.00 94.56 261 GLN A O 1
ATOM 2077 N N . ALA A 1 262 ? -1.003 0.952 26.331 1.00 94.44 262 ALA A N 1
ATOM 2078 C CA . ALA A 1 262 ? -0.824 2.369 26.009 1.00 94.44 262 ALA A CA 1
ATOM 2079 C C . ALA A 1 262 ? -0.288 3.175 27.206 1.00 94.44 262 ALA A C 1
ATOM 2081 O O . ALA A 1 262 ? 0.667 3.945 27.083 1.00 94.44 262 ALA A O 1
ATOM 2082 N N . ARG A 1 263 ? -0.865 2.968 28.397 1.00 93.38 263 ARG A N 1
ATOM 2083 C CA . ARG A 1 263 ? -0.430 3.646 29.626 1.00 93.38 263 ARG A CA 1
ATOM 2084 C C . ARG A 1 263 ? 0.982 3.237 30.045 1.00 93.38 263 ARG A C 1
ATOM 2086 O O . ARG A 1 263 ? 1.761 4.098 30.452 1.00 93.38 263 ARG A O 1
ATOM 2093 N N . GLN A 1 264 ? 1.298 1.947 29.970 1.00 92.62 264 GLN A N 1
ATOM 2094 C CA . GLN A 1 264 ? 2.617 1.430 30.325 1.00 92.62 264 GLN A CA 1
ATOM 2095 C C . GLN A 1 264 ? 3.694 2.007 29.399 1.00 92.62 264 GLN A C 1
ATOM 2097 O O . GLN A 1 264 ? 4.671 2.568 29.884 1.00 92.62 264 GLN A O 1
ATOM 2102 N N . ARG A 1 265 ? 3.459 1.999 28.081 1.00 89.25 265 ARG A N 1
ATOM 2103 C CA . ARG A 1 265 ? 4.395 2.557 27.096 1.00 89.25 265 ARG A CA 1
ATOM 2104 C C . ARG A 1 265 ? 4.592 4.066 27.256 1.00 89.25 265 ARG A C 1
ATOM 2106 O O . ARG A 1 265 ? 5.731 4.516 27.225 1.00 89.25 265 ARG A O 1
ATOM 2113 N N . LYS A 1 266 ? 3.533 4.846 27.539 1.00 86.88 266 LYS A N 1
ATOM 2114 C CA . LYS A 1 266 ? 3.692 6.280 27.875 1.00 86.88 266 LYS A CA 1
ATOM 2115 C C . LYS A 1 266 ? 4.574 6.485 29.108 1.00 86.88 266 LYS A C 1
ATOM 2117 O O . LYS A 1 266 ? 5.388 7.404 29.120 1.00 86.88 266 LYS A O 1
ATOM 2122 N N . ARG A 1 267 ? 4.417 5.659 30.147 1.00 83.44 267 ARG A N 1
ATOM 2123 C CA . ARG A 1 267 ? 5.228 5.749 31.371 1.00 83.44 267 ARG A CA 1
ATOM 2124 C C . ARG A 1 267 ? 6.700 5.439 31.099 1.00 83.44 267 ARG A C 1
ATOM 2126 O O . ARG A 1 267 ? 7.561 6.143 31.621 1.00 83.44 267 ARG A O 1
ATOM 2133 N N . ASP A 1 268 ? 6.966 4.409 30.306 1.00 78.75 268 ASP A N 1
ATOM 2134 C CA . ASP A 1 268 ? 8.326 3.983 29.973 1.00 78.75 268 ASP A CA 1
ATOM 2135 C C . ASP A 1 268 ? 9.045 5.033 29.106 1.00 78.75 268 ASP A C 1
ATOM 2137 O O . ASP A 1 268 ? 10.209 5.336 29.360 1.00 78.75 268 ASP A O 1
ATOM 2141 N N . ASP A 1 269 ? 8.323 5.682 28.187 1.00 72.38 269 ASP A N 1
ATOM 2142 C CA . ASP A 1 269 ? 8.830 6.784 27.356 1.00 72.38 269 ASP A CA 1
ATOM 2143 C C . ASP A 1 269 ? 9.209 8.030 28.194 1.00 72.38 269 ASP A C 1
ATOM 2145 O O . ASP A 1 269 ? 10.317 8.560 28.094 1.00 72.38 269 ASP A O 1
ATOM 2149 N N . HIS A 1 270 ? 8.351 8.440 29.141 1.00 63.31 270 HIS A N 1
ATOM 2150 C CA . HIS A 1 270 ? 8.647 9.560 30.057 1.00 63.31 270 HIS A CA 1
ATOM 2151 C C . HIS A 1 270 ? 9.784 9.240 31.046 1.00 63.31 270 HIS A C 1
ATOM 2153 O O . HIS A 1 270 ? 10.535 10.131 31.456 1.00 63.31 270 HIS A O 1
ATOM 2159 N N . GLY A 1 271 ? 9.918 7.970 31.443 1.00 60.28 271 GLY A N 1
ATOM 2160 C CA . GLY A 1 271 ? 11.000 7.496 32.305 1.00 60.28 271 GLY A CA 1
ATOM 2161 C C . GLY A 1 271 ? 12.363 7.450 31.606 1.00 60.28 271 GLY A C 1
ATOM 2162 O O . GLY A 1 271 ? 13.384 7.632 32.271 1.00 60.28 271 GLY A O 1
ATOM 2163 N N . ALA A 1 272 ? 12.386 7.246 30.286 1.00 57.62 272 ALA A N 1
ATOM 2164 C CA . ALA A 1 272 ? 13.597 7.257 29.469 1.00 57.62 272 ALA A CA 1
ATOM 2165 C C . ALA A 1 272 ? 14.120 8.680 29.195 1.00 57.62 272 ALA A C 1
ATOM 2167 O O . ALA A 1 272 ? 15.328 8.885 29.206 1.00 57.62 272 ALA A O 1
ATOM 2168 N N . ALA A 1 273 ? 13.235 9.670 29.030 1.00 51.81 273 ALA A N 1
ATOM 2169 C CA . ALA A 1 273 ? 13.608 11.070 28.779 1.00 51.81 273 ALA A CA 1
ATOM 2170 C C . ALA A 1 273 ? 14.122 11.841 30.019 1.00 51.81 273 ALA A C 1
ATOM 2172 O O . ALA A 1 273 ? 14.561 12.982 29.896 1.00 51.81 273 ALA A O 1
ATOM 2173 N N . SER A 1 274 ? 14.047 11.243 31.215 1.00 49.69 274 SER A N 1
ATOM 2174 C CA . SER A 1 274 ? 14.431 11.864 32.498 1.00 49.69 274 SER A CA 1
ATOM 2175 C C . SER A 1 274 ? 15.776 11.358 33.060 1.00 49.69 274 SER A C 1
ATOM 2177 O O . SER A 1 274 ? 16.049 11.554 34.246 1.00 49.69 274 SER A O 1
ATOM 2179 N N . ARG A 1 275 ? 16.592 10.674 32.247 1.00 40.16 275 ARG A N 1
ATOM 2180 C CA . ARG A 1 275 ? 17.945 10.188 32.580 1.00 40.16 275 ARG A CA 1
ATOM 2181 C C . ARG A 1 275 ? 18.982 10.816 31.662 1.00 40.16 275 ARG A C 1
ATOM 2183 O O . ARG A 1 275 ? 20.101 11.049 32.165 1.00 40.16 275 ARG A O 1
#

Radius of gyration: 24.23 Å; chains: 1; bounding box: 48×48×78 Å

Organism: Alexandrium catenella (NCBI:txid2925)